Protein AF-F3KNJ6-F1 (afdb_monomer)

Radius of gyration: 16.42 Å; Cα contacts (8 Å, |Δi|>4): 485; chains: 1; bounding box: 41×38×42 Å

Organism: NCBI:txid886738

Secondary structure (DSSP, 8-state):
--TTHHHHHHHHHHHHT--HHHHHHHHHHHHHH-SSPPPHHHHHHHHTTSEEEEE--STTHHHHHHHHTT-SSSEEEEEGGGHHHHHHTT---SEEEE-S-S-HHHHHHHHTSSPEEEEEE-TT-GGGGGGGGG-SSEEEEESS--BTTBB----SSHHHHHHHHHHHTT-SEEEEES---SSPPPGGG---GGGHHHHHHHHHHHHHHHHHHHTT--SEEEESSS--TT-EE--GGGHHHHH-

Solvent-accessible surface area (backbone atoms only — not comparable to full-atom values): 12982 Å² total; per-residue (Å²): 109,60,90,66,47,68,61,55,46,52,52,48,31,65,75,71,69,53,57,69,67,39,26,50,52,20,32,52,52,46,49,72,68,53,83,80,58,57,60,67,65,58,59,32,69,70,31,43,68,31,52,35,38,34,34,24,30,22,59,53,26,77,73,41,48,73,60,52,67,75,51,79,84,56,49,30,34,28,10,38,46,26,48,51,66,35,50,78,67,75,42,79,58,48,29,38,22,28,58,68,80,46,57,64,69,51,51,48,59,50,15,68,43,91,27,34,34,42,37,44,28,34,60,88,33,59,92,42,50,71,60,60,76,53,36,73,31,35,38,47,28,32,77,62,88,60,53,96,76,29,36,37,50,55,58,83,45,38,50,42,24,40,51,28,44,38,50,71,37,42,16,42,30,41,39,34,36,12,60,39,67,56,94,66,76,15,82,57,51,73,73,51,80,90,46,45,68,59,49,50,52,50,36,50,52,35,48,54,51,49,37,56,43,44,79,69,50,88,42,47,41,33,25,61,56,46,88,49,67,73,38,50,73,46,63,79,89,50,46,75,70,70,64,108

pLDDT: mean 96.41, std 3.46, range [77.38, 98.88]

Sequence (244 aa):
MISGWNRKYLEIIHEFKYVEKQDIESAIVLDSILRKPVSIKKIKEMIKGKSVFVIGAGPSLSLAIPVLKNFKKELKIVADSAVKVLVENGINPDIIVTDLDGDKESLIKVGKTDSIFVVHAHGDNIARLNLAENFKNYVGTTQTKPFKKIRNFGGFTDGDRAVFLASHFKAKKIILFGMDFGEKIGIYSKTKVNDRNTKLKKLRKAKLLLEWLAKKTRSQLFTTSSPIEGFEKIPYDKINIIIT

Nearest PDB structures (foldseek):
  8sbu-assembly2_B  TM=8.861E-01  e=1.391E-16  Escherichia coli K-12
  8sd5-assembly1_A  TM=8.911E-01  e=7.444E-16  Methanocaldococcus jannaschii
  8sd5-assembly3_C  TM=8.858E-01  e=6.631E-16  Methanocaldococcus jannaschii
  8sbu-assembly1_A  TM=8.820E-01  e=1.253E-15  Escherichia coli K-12
  8sd5-assembly4_D  TM=8.877E-01  e=2.984E-15  Methanocaldococcus jannaschii

Mean predicted aligned error: 2.82 Å

Foldseek 3Di:
DDPPLVVLLVVVCVVVVFDVVLLVVQLVLLLVLDDDADDPVVLLVLQAAAEAEQEEQAAQQVVCQVLLVVVQPHAYEYEQLCQVVNVVSVHQHQEYQYCQPHDLVSCLVSLPDNREYAHETGRPRSVRSNSNNSHPHYAAETSDDADDRYYYQHADGSRLSSVSSSQSSHHQAYEYGNLALDLGGHPSVVDDPVCSVVVNVSSVSSLVVVLVVLVPGNHQAAYCHHDGHNHHYDHSVCVVVVRD

Structure (mmCIF, N/CA/C/O backbone):
data_AF-F3KNJ6-F1
#
_entry.id   AF-F3KNJ6-F1
#
loop_
_atom_site.group_PDB
_atom_site.id
_atom_site.type_symbol
_atom_site.label_atom_id
_atom_site.label_alt_id
_atom_site.label_comp_id
_atom_site.label_asym_id
_atom_site.label_entity_id
_atom_site.label_seq_id
_atom_site.pdbx_PDB_ins_code
_atom_site.Cartn_x
_atom_site.Cartn_y
_atom_site.Cartn_z
_atom_site.occupancy
_atom_site.B_iso_or_equiv
_atom_site.auth_seq_id
_atom_site.auth_comp_id
_atom_site.auth_asym_id
_atom_site.auth_atom_id
_atom_site.pdbx_PDB_model_num
ATOM 1 N N . MET A 1 1 ? -9.911 1.836 -12.890 1.00 80.25 1 MET A N 1
ATOM 2 C CA . MET A 1 1 ? -8.698 2.662 -12.731 1.00 80.25 1 MET A CA 1
ATOM 3 C C . MET A 1 1 ? -9.123 4.114 -12.549 1.00 80.25 1 MET A C 1
ATOM 5 O O . MET A 1 1 ? -10.135 4.496 -13.127 1.00 80.25 1 MET A O 1
ATOM 9 N N . ILE A 1 2 ? -8.433 4.889 -11.712 1.00 91.94 2 ILE A N 1
ATOM 10 C CA . ILE A 1 2 ? -8.737 6.314 -11.502 1.00 91.94 2 ILE A CA 1
ATOM 11 C C . ILE A 1 2 ? -8.462 7.126 -12.781 1.00 91.94 2 ILE A C 1
ATOM 13 O O . ILE A 1 2 ? -7.464 6.898 -13.466 1.00 91.94 2 ILE A O 1
ATOM 17 N N . SER A 1 3 ? -9.348 8.071 -13.116 1.00 94.94 3 SER A N 1
ATOM 18 C CA . SER A 1 3 ? -9.175 8.919 -14.303 1.00 94.94 3 SER A CA 1
ATOM 19 C C . SER A 1 3 ? -7.921 9.794 -14.185 1.00 94.94 3 SER A C 1
ATOM 21 O O . SER A 1 3 ? -7.743 10.516 -13.194 1.00 94.94 3 SER A O 1
ATOM 23 N N . GLY A 1 4 ? -7.067 9.730 -15.211 1.00 95.81 4 GLY A N 1
ATOM 24 C CA . GLY A 1 4 ? -5.770 10.409 -15.278 1.00 95.81 4 GLY A CA 1
ATOM 25 C C . GLY A 1 4 ? -4.570 9.570 -14.821 1.00 95.81 4 GLY A C 1
ATOM 26 O O . GLY A 1 4 ? -3.456 10.086 -14.843 1.00 95.81 4 GLY A O 1
ATOM 27 N N . TRP A 1 5 ? -4.763 8.296 -14.443 1.00 96.81 5 TRP A N 1
ATOM 28 C CA . TRP A 1 5 ? -3.667 7.425 -13.988 1.00 96.81 5 TRP A CA 1
ATOM 29 C C . TRP A 1 5 ? -2.537 7.283 -15.012 1.00 96.81 5 TRP A C 1
ATOM 31 O O . TRP A 1 5 ? -1.383 7.457 -14.644 1.00 96.81 5 TRP A O 1
ATOM 41 N N . ASN A 1 6 ? -2.847 7.042 -16.292 1.00 96.31 6 ASN A N 1
ATOM 42 C CA . ASN A 1 6 ? -1.817 6.835 -17.320 1.00 96.31 6 ASN A CA 1
ATOM 43 C C . ASN A 1 6 ? -0.826 8.003 -17.396 1.00 96.31 6 ASN A C 1
ATOM 45 O O . ASN A 1 6 ? 0.373 7.782 -17.499 1.00 96.31 6 ASN A O 1
ATOM 49 N N . ARG A 1 7 ? -1.302 9.248 -17.255 1.00 97.44 7 ARG A N 1
ATOM 50 C CA . ARG A 1 7 ? -0.424 10.423 -17.204 1.00 97.44 7 ARG A CA 1
ATOM 51 C C . ARG A 1 7 ? 0.509 10.374 -15.992 1.00 97.44 7 ARG A C 1
ATOM 53 O O . ARG A 1 7 ? 1.697 10.633 -16.131 1.00 97.44 7 ARG A O 1
ATOM 60 N N . LYS A 1 8 ? -0.011 10.010 -14.815 1.00 98.00 8 LYS A N 1
ATOM 61 C CA . LYS A 1 8 ? 0.795 9.860 -13.593 1.00 98.00 8 LYS A CA 1
ATOM 62 C C . LYS A 1 8 ? 1.807 8.729 -13.689 1.00 98.00 8 LYS A C 1
ATOM 64 O O . LYS A 1 8 ? 2.936 8.898 -13.243 1.00 98.00 8 LYS A O 1
ATOM 69 N N . TYR A 1 9 ? 1.435 7.625 -14.321 1.00 97.81 9 TYR A N 1
ATOM 70 C CA . TYR A 1 9 ? 2.349 6.526 -14.595 1.00 97.81 9 TYR A CA 1
ATOM 71 C C . TYR A 1 9 ? 3.487 6.937 -15.543 1.00 97.81 9 TYR A C 1
ATOM 73 O O . TYR A 1 9 ? 4.649 6.710 -15.219 1.00 97.81 9 TYR A O 1
ATOM 81 N N . LEU A 1 10 ? 3.189 7.645 -16.637 1.00 97.75 10 LEU A N 1
ATOM 82 C CA . LEU A 1 10 ? 4.216 8.176 -17.543 1.00 97.75 10 LEU A CA 1
ATOM 83 C C . LEU A 1 10 ? 5.155 9.174 -16.844 1.00 97.75 10 LEU A C 1
ATOM 85 O O . LEU A 1 10 ? 6.365 9.124 -17.049 1.00 97.75 10 LEU A O 1
ATOM 89 N N . GLU A 1 11 ? 4.630 10.037 -15.965 1.00 98.12 11 GLU A N 1
ATOM 90 C CA . GLU A 1 11 ? 5.460 10.920 -15.130 1.00 98.12 11 GLU A CA 1
ATOM 91 C C . GLU A 1 11 ? 6.423 10.116 -14.228 1.00 98.12 11 GLU A C 1
ATOM 93 O O . GLU A 1 11 ? 7.548 10.553 -14.009 1.00 98.12 11 GLU A O 1
ATOM 98 N N . ILE A 1 12 ? 6.003 8.961 -13.691 1.00 98.00 12 ILE A N 1
ATOM 99 C CA . ILE A 1 12 ? 6.867 8.077 -12.886 1.00 98.00 12 ILE A CA 1
ATOM 100 C C . ILE A 1 12 ? 7.953 7.442 -13.760 1.00 98.00 12 ILE A C 1
ATOM 102 O O . ILE A 1 12 ? 9.125 7.494 -13.397 1.00 98.00 12 ILE A O 1
ATOM 106 N N . ILE A 1 13 ? 7.581 6.876 -14.912 1.00 97.25 13 ILE A N 1
ATOM 107 C CA . ILE A 1 13 ? 8.526 6.272 -15.864 1.00 97.25 13 ILE A CA 1
ATOM 108 C C . ILE A 1 13 ? 9.631 7.268 -16.215 1.00 97.25 13 ILE A C 1
ATOM 110 O O . ILE A 1 13 ? 10.809 6.938 -16.094 1.00 97.25 13 ILE A O 1
ATOM 114 N N . HIS A 1 14 ? 9.263 8.495 -16.591 1.00 97.50 14 HIS A N 1
ATOM 115 C CA . HIS A 1 14 ? 10.231 9.526 -16.960 1.00 97.50 14 HIS A CA 1
ATOM 116 C C . HIS A 1 14 ? 11.127 9.948 -15.791 1.00 97.50 14 HIS A C 1
ATOM 118 O O . HIS A 1 14 ? 12.343 10.036 -15.950 1.00 97.50 14 HIS A O 1
ATOM 124 N N . GLU A 1 15 ? 10.550 10.200 -14.615 1.00 97.50 15 GLU A N 1
ATOM 125 C CA . GLU A 1 15 ? 11.295 10.695 -13.451 1.00 97.50 15 GLU A CA 1
ATOM 126 C C . GLU A 1 15 ? 12.295 9.664 -12.909 1.00 97.50 15 GLU A C 1
ATOM 128 O O . GLU A 1 15 ? 13.407 10.018 -12.510 1.00 97.50 15 GLU A O 1
ATOM 133 N N . PHE A 1 16 ? 11.915 8.385 -12.917 1.00 96.75 16 PHE A N 1
ATOM 134 C CA . PHE A 1 16 ? 12.723 7.296 -12.369 1.00 96.75 16 PHE A CA 1
ATOM 135 C C . PHE A 1 16 ? 13.483 6.500 -13.435 1.00 96.75 16 PHE A C 1
ATOM 137 O O . PHE A 1 16 ? 14.230 5.590 -13.085 1.00 96.75 16 PHE A O 1
ATOM 144 N N . LYS A 1 17 ? 13.336 6.869 -14.716 1.00 96.81 17 LYS A N 1
ATOM 145 C CA . LYS A 1 17 ? 13.930 6.180 -15.873 1.00 96.81 17 LYS A CA 1
ATOM 146 C C . LYS A 1 17 ? 13.571 4.689 -15.917 1.00 96.81 17 LYS A C 1
ATOM 148 O O . LYS A 1 17 ? 14.407 3.852 -16.250 1.00 96.81 17 LYS A O 1
ATOM 153 N N . TYR A 1 18 ? 12.337 4.361 -15.542 1.00 96.50 18 TYR A N 1
ATOM 154 C CA . TYR A 1 18 ? 11.820 2.995 -15.630 1.00 96.50 18 TYR A CA 1
ATOM 155 C C . TYR A 1 18 ? 11.383 2.664 -17.057 1.00 96.50 18 TYR A C 1
ATOM 157 O O . TYR A 1 18 ? 11.203 3.554 -17.884 1.00 96.50 18 TYR A O 1
ATOM 165 N N . VAL A 1 19 ? 11.223 1.375 -17.352 1.00 97.06 19 VAL A N 1
ATOM 166 C CA . VAL A 1 19 ? 10.855 0.883 -18.683 1.00 97.06 19 VAL A CA 1
ATOM 167 C C . VAL A 1 19 ? 9.506 0.178 -18.594 1.00 97.06 19 VAL A C 1
ATOM 169 O O . VAL A 1 19 ? 9.404 -0.884 -17.989 1.00 97.06 19 VAL A O 1
ATOM 172 N N . GLU A 1 20 ? 8.478 0.731 -19.246 1.00 97.31 20 GLU A N 1
ATOM 173 C CA . GLU A 1 20 ? 7.113 0.172 -19.226 1.00 97.31 20 GLU A CA 1
ATOM 174 C C . GLU A 1 20 ? 7.076 -1.308 -19.633 1.00 97.31 20 GLU A C 1
ATOM 176 O O . GLU A 1 20 ? 6.365 -2.109 -19.029 1.00 97.31 20 GLU A O 1
ATOM 181 N N . LYS A 1 21 ? 7.890 -1.696 -20.623 1.00 97.94 21 LYS A N 1
ATOM 182 C CA . LYS A 1 21 ? 7.979 -3.085 -21.086 1.00 97.94 21 LYS A CA 1
ATOM 183 C C . LYS A 1 21 ? 8.312 -4.060 -19.948 1.00 97.94 21 LYS A C 1
ATOM 185 O O . LYS A 1 21 ? 7.708 -5.125 -19.887 1.00 97.94 21 LYS A O 1
ATOM 190 N N . GLN A 1 22 ? 9.200 -3.680 -19.027 1.00 98.19 22 GLN A N 1
ATOM 191 C CA . GLN A 1 22 ? 9.575 -4.522 -17.886 1.00 98.19 22 GLN A CA 1
ATOM 192 C C . GLN A 1 22 ? 8.404 -4.696 -16.906 1.00 98.19 22 GLN A C 1
ATOM 194 O O . GLN A 1 22 ? 8.188 -5.787 -16.382 1.00 98.19 22 GLN A O 1
ATOM 199 N N . ASP A 1 23 ? 7.591 -3.653 -16.701 1.00 98.06 23 ASP A N 1
ATOM 200 C CA . ASP A 1 23 ? 6.378 -3.752 -15.880 1.00 98.06 23 ASP A CA 1
ATOM 201 C C . ASP A 1 23 ? 5.328 -4.676 -16.512 1.00 98.06 23 ASP A C 1
ATOM 203 O O . ASP A 1 23 ? 4.653 -5.430 -15.806 1.00 98.06 23 ASP A O 1
ATOM 207 N N . ILE A 1 24 ? 5.185 -4.628 -17.843 1.00 98.25 24 ILE A N 1
ATOM 208 C CA . ILE A 1 24 ? 4.292 -5.520 -18.597 1.00 98.25 24 ILE A CA 1
ATOM 209 C C . ILE A 1 24 ? 4.777 -6.970 -18.489 1.00 98.25 24 ILE A C 1
ATOM 211 O O . ILE A 1 24 ? 3.978 -7.851 -18.175 1.00 98.25 24 ILE A O 1
ATOM 215 N N . GLU A 1 25 ? 6.069 -7.218 -18.712 1.00 98.50 25 GLU A N 1
ATOM 216 C CA . GLU A 1 25 ? 6.682 -8.548 -18.602 1.00 98.50 25 GLU A CA 1
ATOM 217 C C . GLU A 1 25 ? 6.475 -9.135 -17.199 1.00 98.50 25 GLU A C 1
ATOM 219 O O . GLU A 1 25 ? 5.988 -10.260 -17.065 1.00 98.50 25 GLU A O 1
ATOM 224 N N . SER A 1 26 ? 6.723 -8.347 -16.150 1.00 98.56 26 SER A N 1
ATOM 225 C CA . SER A 1 26 ? 6.480 -8.762 -14.765 1.00 98.56 26 SER A CA 1
ATOM 226 C C . SER A 1 26 ? 5.011 -9.094 -14.498 1.00 98.56 26 SER A C 1
ATOM 228 O O . SER A 1 26 ? 4.689 -10.126 -13.902 1.00 98.56 26 SER A O 1
ATOM 230 N N . ALA A 1 27 ? 4.085 -8.277 -15.005 1.00 98.44 27 ALA A N 1
ATOM 231 C CA . ALA A 1 27 ? 2.658 -8.542 -14.862 1.00 98.44 27 ALA A CA 1
ATOM 232 C C . ALA A 1 27 ? 2.222 -9.830 -15.581 1.00 98.44 27 ALA A C 1
ATOM 234 O O . ALA A 1 27 ? 1.355 -10.544 -15.071 1.00 98.44 27 ALA A O 1
ATOM 235 N N . ILE A 1 28 ? 2.804 -10.140 -16.748 1.00 98.44 28 ILE A N 1
ATOM 236 C CA . ILE A 1 28 ? 2.530 -11.381 -17.493 1.00 98.44 28 ILE A CA 1
ATOM 237 C C . ILE A 1 28 ? 2.985 -12.593 -16.680 1.00 98.44 28 ILE A C 1
ATOM 239 O O . ILE A 1 28 ? 2.231 -13.560 -16.552 1.00 98.44 28 ILE A O 1
ATOM 243 N N . VAL A 1 29 ? 4.178 -12.523 -16.083 1.00 98.38 29 VAL A N 1
ATOM 244 C CA . VAL A 1 29 ? 4.683 -13.585 -15.204 1.00 98.38 29 VAL A CA 1
ATOM 245 C C . VAL A 1 29 ? 3.750 -13.772 -14.010 1.00 98.38 29 VAL A C 1
ATOM 247 O O . VAL A 1 29 ? 3.325 -14.898 -13.745 1.00 98.38 29 VAL A O 1
ATOM 250 N N . LEU A 1 30 ? 3.333 -12.692 -13.342 1.00 98.38 30 LEU A N 1
ATOM 251 C CA . LEU A 1 30 ? 2.398 -12.798 -12.221 1.00 98.38 30 LEU A CA 1
ATOM 252 C C . LEU A 1 30 ? 1.061 -13.437 -12.645 1.00 98.38 30 LEU A C 1
ATOM 254 O O . LEU A 1 30 ? 0.566 -14.317 -11.949 1.00 98.38 30 LEU A O 1
ATOM 258 N N . ASP A 1 31 ? 0.484 -13.076 -13.796 1.00 98.00 31 ASP A N 1
ATOM 259 C CA . ASP A 1 31 ? -0.763 -13.691 -14.296 1.00 98.00 31 ASP A CA 1
ATOM 260 C C . ASP A 1 31 ? -0.644 -15.212 -14.504 1.00 98.00 31 ASP A C 1
ATOM 262 O O . ASP A 1 31 ? -1.617 -15.945 -14.276 1.00 98.00 31 ASP A O 1
ATOM 266 N N . SER A 1 32 ? 0.546 -15.676 -14.908 1.00 96.94 32 SER A N 1
ATOM 267 C CA . SER A 1 32 ? 0.847 -17.097 -15.114 1.00 96.94 32 SER A CA 1
ATOM 268 C C . SER A 1 32 ? 0.960 -17.884 -13.803 1.00 96.94 32 SER A C 1
ATOM 270 O O . SER A 1 32 ? 0.501 -19.023 -13.740 1.00 96.94 32 SER A O 1
ATOM 272 N N . ILE A 1 33 ? 1.480 -17.257 -12.742 1.00 95.50 33 ILE A N 1
ATOM 273 C CA . ILE A 1 33 ? 1.633 -17.855 -11.405 1.00 95.50 33 ILE A CA 1
ATOM 274 C C . ILE A 1 33 ? 0.279 -17.933 -10.687 1.00 95.50 33 ILE A C 1
ATOM 276 O O . ILE A 1 33 ? -0.063 -18.932 -10.049 1.00 95.50 33 ILE A O 1
ATOM 280 N N . LEU A 1 34 ? -0.532 -16.875 -10.782 1.00 93.19 34 LEU A N 1
ATOM 281 C CA . LEU A 1 34 ? -1.787 -16.791 -10.039 1.00 93.19 34 LEU A CA 1
ATOM 282 C C . LEU A 1 34 ? -2.822 -17.765 -10.604 1.00 93.19 34 LEU A C 1
ATOM 284 O O . LEU A 1 34 ? -3.340 -17.579 -11.703 1.00 93.19 34 LEU A O 1
ATOM 288 N N . ARG A 1 35 ? -3.214 -18.773 -9.821 1.00 90.69 35 ARG A N 1
ATOM 289 C CA . ARG A 1 35 ? -4.222 -19.760 -10.241 1.00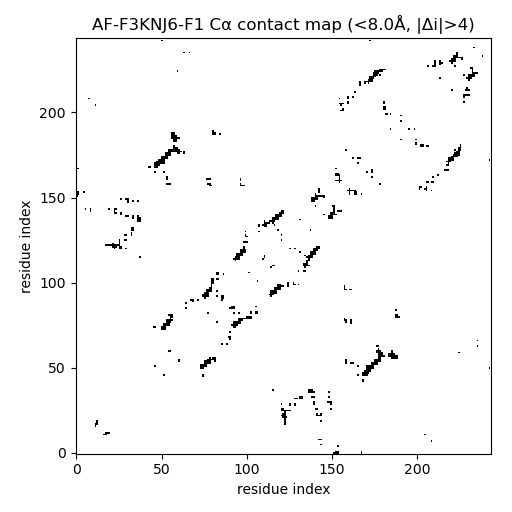 90.69 35 ARG A CA 1
ATOM 290 C C . ARG A 1 35 ? -5.638 -19.221 -10.066 1.00 90.69 35 ARG A C 1
ATOM 292 O O . ARG A 1 35 ? -6.337 -18.976 -11.048 1.00 90.69 35 ARG A O 1
ATOM 299 N N . LYS A 1 36 ? -6.048 -18.996 -8.815 1.00 91.88 36 LYS A N 1
ATOM 300 C CA . LYS A 1 36 ? -7.413 -18.593 -8.445 1.00 91.88 36 LYS A CA 1
ATOM 301 C C . LYS A 1 36 ? -7.368 -17.402 -7.481 1.00 91.88 36 LYS A C 1
ATOM 303 O O . LYS A 1 36 ? -7.458 -17.603 -6.272 1.00 91.88 36 LYS A O 1
ATOM 308 N N . PRO A 1 37 ? -7.205 -16.169 -7.993 1.00 92.25 37 PRO A N 1
ATOM 309 C CA . PRO A 1 37 ? -7.200 -14.984 -7.144 1.00 92.25 37 PRO A CA 1
ATOM 310 C C . PRO A 1 37 ? -8.544 -14.815 -6.430 1.00 92.25 37 PRO A C 1
ATOM 312 O O . PRO A 1 37 ? -9.594 -15.232 -6.932 1.00 92.25 37 PRO A O 1
ATOM 315 N N . VAL A 1 38 ? -8.522 -14.160 -5.269 1.00 94.44 38 VAL A N 1
ATOM 316 C CA . VAL A 1 38 ? -9.749 -13.830 -4.544 1.00 94.44 38 VAL A CA 1
ATOM 317 C C . VAL A 1 38 ? -10.642 -12.923 -5.383 1.00 94.44 38 VAL A C 1
ATOM 319 O O . VAL A 1 38 ? -10.183 -12.080 -6.159 1.00 94.44 38 VAL A O 1
ATOM 322 N N . SER A 1 39 ? -11.953 -13.069 -5.200 1.00 94.69 39 SER A N 1
ATOM 323 C CA . SER A 1 39 ? -12.907 -12.196 -5.871 1.00 94.69 39 SER A CA 1
ATOM 324 C C . SER A 1 39 ? -12.714 -10.748 -5.431 1.00 94.69 39 SER A C 1
ATOM 326 O O . SER A 1 39 ? -12.709 -10.435 -4.240 1.00 94.69 39 SER A O 1
ATOM 328 N N . ILE A 1 40 ? -12.667 -9.840 -6.405 1.00 94.81 40 ILE A N 1
ATOM 329 C CA . ILE A 1 40 ? -12.661 -8.393 -6.164 1.00 94.81 40 ILE A CA 1
ATOM 330 C C . ILE A 1 40 ? -13.881 -7.948 -5.345 1.00 94.81 40 ILE A C 1
ATOM 332 O O . ILE A 1 40 ? -13.805 -6.977 -4.592 1.00 94.81 40 ILE A O 1
ATOM 336 N N . LYS A 1 41 ? -14.996 -8.687 -5.433 1.00 96.38 41 LYS A N 1
ATOM 337 C CA . LYS A 1 41 ? -16.187 -8.452 -4.612 1.00 96.38 41 LYS A CA 1
ATOM 338 C C . LYS A 1 41 ? -15.879 -8.573 -3.113 1.00 96.38 41 LYS A C 1
ATOM 340 O O . LYS A 1 41 ? -16.306 -7.703 -2.365 1.00 96.38 41 LYS A O 1
ATOM 345 N N . LYS A 1 42 ? -15.067 -9.558 -2.702 1.00 96.94 42 LYS A N 1
ATOM 346 C CA . LYS A 1 42 ? -14.652 -9.757 -1.300 1.00 96.94 42 LYS A CA 1
ATOM 347 C C . LYS A 1 42 ? -13.882 -8.541 -0.777 1.00 96.94 42 LYS A C 1
ATOM 349 O O . LYS A 1 42 ? -14.234 -7.987 0.257 1.00 96.94 42 LYS A O 1
ATOM 354 N N . ILE A 1 43 ? -12.889 -8.064 -1.535 1.00 97.88 43 ILE A N 1
ATOM 355 C CA . ILE A 1 43 ? -12.102 -6.870 -1.169 1.00 97.88 43 ILE A CA 1
ATOM 356 C C . ILE A 1 43 ? -13.009 -5.631 -1.085 1.00 97.88 43 ILE A C 1
ATOM 358 O O . ILE A 1 43 ? -12.930 -4.847 -0.139 1.00 97.88 43 ILE A O 1
ATOM 362 N N . LYS A 1 44 ? -13.933 -5.481 -2.041 1.00 98.38 44 LYS A N 1
ATOM 363 C CA . LYS A 1 44 ? -14.924 -4.400 -2.035 1.00 98.38 44 LYS A CA 1
ATOM 364 C C . LYS A 1 44 ? -15.823 -4.441 -0.795 1.00 98.38 44 LYS A C 1
ATOM 366 O O . LYS A 1 44 ? -16.067 -3.390 -0.219 1.00 98.38 44 LYS A O 1
ATOM 371 N N . GLU A 1 45 ? -16.318 -5.605 -0.386 1.00 98.06 45 GLU A N 1
ATOM 372 C CA . GLU A 1 45 ? -17.162 -5.779 0.812 1.00 98.06 45 GLU A CA 1
ATOM 373 C C . GLU A 1 45 ? -16.395 -5.514 2.116 1.00 98.06 45 GLU A C 1
ATOM 375 O O . GLU A 1 45 ? -16.958 -5.002 3.088 1.00 98.06 45 GLU A O 1
ATOM 380 N N . MET A 1 46 ? -15.091 -5.802 2.134 1.00 98.12 46 MET A N 1
ATOM 381 C CA . MET A 1 46 ? -14.227 -5.455 3.260 1.00 98.12 46 MET A CA 1
ATOM 382 C C . MET A 1 46 ? -14.090 -3.937 3.420 1.00 98.12 46 MET A C 1
ATOM 384 O O . MET A 1 46 ? -14.167 -3.469 4.550 1.00 98.12 46 MET A O 1
ATOM 388 N N . ILE A 1 47 ? -13.953 -3.1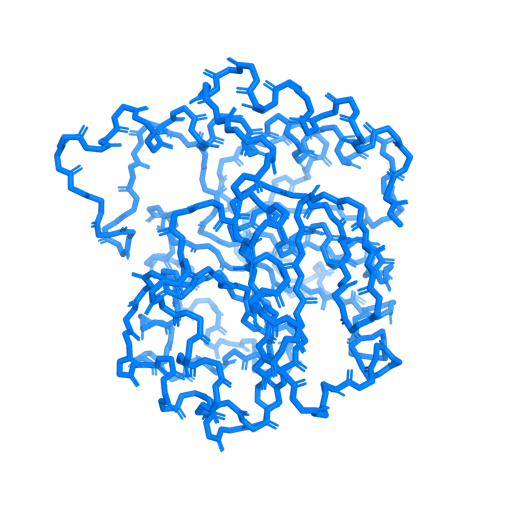83 2.322 1.00 98.62 47 ILE A N 1
ATOM 389 C CA . ILE A 1 47 ? -13.577 -1.756 2.338 1.00 98.62 47 ILE A CA 1
ATOM 390 C C . ILE A 1 47 ? -14.773 -0.791 2.250 1.00 98.62 47 ILE A C 1
ATOM 392 O O . ILE A 1 47 ? -14.784 0.249 2.912 1.00 98.62 47 ILE A O 1
ATOM 396 N N . LYS A 1 48 ? -15.764 -1.080 1.399 1.00 98.50 48 LYS A N 1
ATOM 397 C CA . LYS A 1 48 ? -16.793 -0.109 0.992 1.00 98.50 48 LYS A CA 1
ATOM 398 C C . LYS A 1 48 ? -17.553 0.442 2.199 1.00 98.50 48 LYS A C 1
ATOM 400 O O . LYS A 1 48 ? -18.174 -0.309 2.941 1.00 98.50 48 LYS A O 1
ATOM 405 N N . GLY A 1 49 ? -17.563 1.768 2.334 1.00 98.12 49 GLY A N 1
ATOM 406 C CA . GLY A 1 49 ? -18.309 2.476 3.377 1.00 98.12 49 GLY A CA 1
ATOM 407 C C . GLY A 1 49 ? -17.722 2.371 4.787 1.00 98.12 49 GLY A C 1
ATOM 408 O O . GLY A 1 49 ? -18.323 2.912 5.710 1.00 98.12 49 GLY A O 1
ATOM 409 N N . LYS A 1 50 ? -16.562 1.726 4.969 1.00 97.69 50 LYS A N 1
ATOM 410 C CA . LYS A 1 50 ? -15.9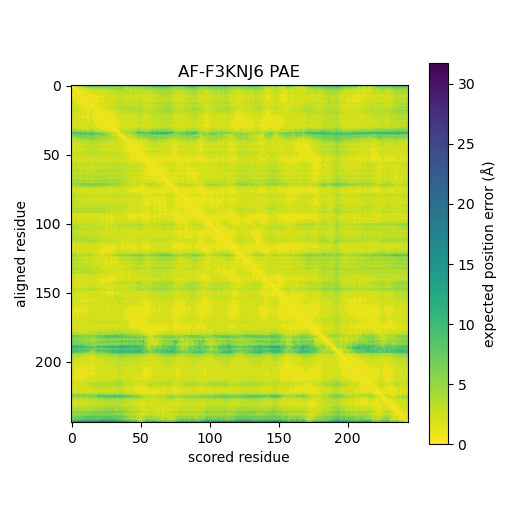20 1.556 6.281 1.00 97.69 50 LYS A CA 1
ATOM 411 C C . LYS A 1 50 ? -14.778 2.545 6.502 1.00 97.69 50 LYS A C 1
ATOM 413 O O . LYS A 1 50 ? -14.260 3.135 5.549 1.00 97.69 50 LYS A O 1
ATOM 418 N N . SER A 1 51 ? -14.400 2.708 7.764 1.00 97.88 51 SER A N 1
ATOM 419 C CA . SER A 1 51 ? -13.141 3.335 8.168 1.00 97.88 51 SER A CA 1
ATOM 420 C C . SER A 1 51 ? -12.004 2.329 7.979 1.00 97.88 51 SER A C 1
ATOM 422 O O . SER A 1 51 ? -12.127 1.174 8.388 1.00 97.88 51 SER A O 1
ATOM 424 N N . VAL A 1 52 ? -10.924 2.747 7.322 1.00 98.56 52 VAL A N 1
ATOM 425 C CA . VAL A 1 52 ? -9.791 1.886 6.962 1.00 98.56 52 VAL A CA 1
ATOM 426 C C . VAL A 1 52 ? -8.496 2.507 7.454 1.00 98.56 52 VAL A C 1
ATOM 428 O O . VAL A 1 52 ? -8.237 3.688 7.215 1.00 98.56 52 VAL A O 1
ATOM 431 N N . PHE A 1 53 ? -7.670 1.700 8.111 1.00 98.81 53 PHE A N 1
ATOM 432 C CA . PHE A 1 53 ? -6.322 2.081 8.504 1.00 98.81 53 PHE A CA 1
ATOM 433 C C . PHE A 1 53 ? -5.352 1.649 7.417 1.00 98.81 53 PHE A C 1
ATOM 435 O O . PHE A 1 53 ? -5.310 0.475 7.049 1.00 98.81 53 PHE A O 1
ATOM 442 N N . VAL A 1 54 ? -4.572 2.597 6.908 1.00 98.88 54 VAL A N 1
ATOM 443 C CA . VAL A 1 54 ? -3.468 2.315 5.989 1.00 98.88 54 VAL A CA 1
ATOM 444 C C . VAL A 1 54 ? -2.164 2.535 6.737 1.00 98.88 54 VAL A C 1
ATOM 446 O O . VAL A 1 54 ? -1.928 3.617 7.273 1.00 98.88 54 VAL A O 1
ATOM 449 N N . ILE A 1 55 ? -1.338 1.494 6.809 1.00 98.81 55 ILE A N 1
ATOM 450 C CA . ILE A 1 55 ? -0.174 1.463 7.694 1.00 98.81 55 ILE A CA 1
ATOM 451 C C . ILE A 1 55 ? 1.097 1.280 6.865 1.00 98.81 55 ILE A C 1
ATOM 453 O O . ILE A 1 55 ? 1.289 0.250 6.216 1.00 98.81 55 ILE A O 1
ATOM 457 N N . GLY A 1 56 ? 1.958 2.296 6.889 1.00 98.19 56 GLY A N 1
ATOM 458 C CA . GLY A 1 56 ? 3.278 2.302 6.261 1.00 98.19 56 GLY A CA 1
ATOM 459 C C . GLY A 1 56 ? 4.418 2.139 7.268 1.00 98.19 56 GLY A C 1
ATOM 460 O O . GLY A 1 56 ? 4.217 2.183 8.478 1.00 98.19 56 GLY A O 1
ATOM 461 N N . ALA A 1 57 ? 5.639 1.973 6.754 1.00 96.81 57 ALA A N 1
ATOM 462 C CA . ALA A 1 57 ? 6.864 1.757 7.537 1.00 96.81 57 ALA A CA 1
ATOM 463 C C . ALA A 1 57 ? 7.676 3.043 7.798 1.00 96.81 57 ALA A C 1
ATOM 465 O O . ALA A 1 57 ? 8.908 3.021 7.855 1.00 96.81 57 ALA A O 1
ATOM 466 N N . GLY A 1 58 ? 7.000 4.185 7.885 1.00 96.94 58 GLY A N 1
ATOM 467 C CA . GLY A 1 58 ? 7.604 5.476 8.190 1.00 96.94 58 GLY A CA 1
ATOM 468 C C . GLY A 1 58 ? 8.056 5.596 9.652 1.00 96.94 58 GLY A C 1
ATOM 469 O O . GLY A 1 58 ? 7.700 4.764 10.491 1.00 96.94 58 GLY A O 1
ATOM 470 N N . PRO A 1 59 ? 8.879 6.609 9.977 1.00 96.25 59 PRO A N 1
ATOM 471 C CA . PRO A 1 59 ? 9.457 6.782 11.310 1.00 96.25 59 PRO A CA 1
ATOM 472 C C . PRO A 1 59 ? 8.426 6.902 12.441 1.00 96.25 59 PRO A C 1
ATOM 474 O O . PRO A 1 59 ? 8.738 6.515 13.564 1.00 96.25 59 PRO A O 1
ATOM 477 N N . SER A 1 60 ? 7.203 7.379 12.182 1.00 97.25 60 SER A N 1
ATOM 478 C CA . SER A 1 60 ? 6.164 7.452 13.223 1.00 97.25 60 SER A CA 1
ATOM 479 C C . SER A 1 60 ? 5.513 6.107 13.559 1.00 97.25 60 SER A C 1
ATOM 481 O O . SER A 1 60 ? 4.766 6.037 14.537 1.00 97.25 60 SER A O 1
ATOM 483 N N . LEU A 1 61 ? 5.802 5.024 12.819 1.00 97.75 61 LEU A N 1
ATOM 484 C CA . LEU A 1 61 ? 5.174 3.718 13.050 1.00 97.75 61 LEU A CA 1
ATOM 485 C C . LEU A 1 61 ? 5.424 3.191 14.471 1.00 97.75 61 LEU A C 1
ATOM 487 O O . LEU A 1 61 ? 4.501 2.666 15.088 1.00 97.75 61 LEU A O 1
ATOM 491 N N . SER A 1 62 ? 6.625 3.375 15.029 1.00 96.69 62 SER A N 1
ATOM 492 C CA . SER A 1 62 ? 6.936 2.926 16.397 1.00 96.69 62 SER A CA 1
ATOM 493 C C . SER A 1 62 ? 6.013 3.560 17.443 1.00 96.69 62 SER A C 1
ATOM 495 O O . SER A 1 62 ? 5.607 2.890 18.388 1.00 96.69 62 SER A O 1
ATOM 497 N N . LEU A 1 63 ? 5.627 4.825 17.243 1.00 96.62 63 LEU A N 1
ATOM 498 C CA . LEU A 1 63 ? 4.680 5.537 18.108 1.00 96.62 63 LEU A CA 1
ATOM 499 C C . LEU A 1 63 ? 3.224 5.132 17.832 1.00 96.62 63 LEU A C 1
ATOM 501 O O . LEU A 1 63 ? 2.391 5.177 18.733 1.00 96.62 63 LEU A O 1
ATOM 505 N N . ALA A 1 64 ? 2.912 4.721 16.601 1.00 97.69 64 ALA A N 1
ATOM 506 C CA . ALA A 1 64 ? 1.584 4.249 16.217 1.00 97.69 64 ALA A CA 1
ATOM 507 C C . ALA A 1 64 ? 1.264 2.847 16.760 1.00 97.69 64 ALA A C 1
ATOM 509 O O . ALA A 1 64 ? 0.102 2.551 17.021 1.00 97.69 64 ALA A O 1
ATOM 510 N N . ILE A 1 65 ? 2.260 1.968 16.928 1.00 98.25 65 ILE A N 1
ATOM 511 C CA . ILE A 1 65 ? 2.049 0.562 17.319 1.00 98.25 65 ILE A CA 1
ATOM 512 C C . ILE A 1 65 ? 1.232 0.412 18.617 1.00 98.25 65 ILE A C 1
ATOM 514 O O . ILE A 1 65 ? 0.249 -0.331 18.587 1.00 98.25 65 ILE A O 1
ATOM 518 N N . PRO A 1 66 ? 1.553 1.094 19.738 1.00 97.56 66 PRO A N 1
ATOM 519 C CA . PRO A 1 66 ? 0.751 0.995 20.960 1.00 97.56 66 PRO A CA 1
ATOM 520 C C . PRO A 1 66 ? -0.711 1.403 20.753 1.00 97.56 66 PRO A C 1
ATOM 522 O O . PRO A 1 66 ? -1.612 0.780 21.305 1.00 97.56 66 PRO A O 1
ATOM 525 N N . VAL A 1 67 ? -0.950 2.407 19.907 1.00 96.94 67 VAL A N 1
ATOM 526 C CA . VAL A 1 67 ? -2.291 2.897 19.570 1.00 96.94 67 VAL A CA 1
ATOM 527 C C . VAL A 1 67 ? -3.037 1.866 18.726 1.00 96.94 67 VAL A C 1
ATOM 529 O O . VAL A 1 67 ? -4.164 1.503 19.051 1.00 96.94 67 VAL A O 1
ATOM 532 N N . LEU A 1 68 ? -2.395 1.329 17.685 1.00 97.75 68 LEU A N 1
ATOM 533 C CA . LEU A 1 68 ? -2.966 0.328 16.778 1.00 97.75 68 LEU A CA 1
ATOM 534 C C . LEU A 1 68 ? -3.399 -0.959 17.497 1.00 97.75 68 LEU A C 1
ATOM 536 O O . LEU A 1 68 ? -4.376 -1.580 17.076 1.00 97.75 68 LEU A O 1
ATOM 540 N N . LYS A 1 69 ? -2.734 -1.345 18.599 1.00 96.69 69 LYS A N 1
ATOM 541 C CA . LYS A 1 69 ? -3.125 -2.508 19.427 1.00 96.69 69 LYS A CA 1
ATOM 542 C C . LYS A 1 69 ? -4.534 -2.382 20.019 1.00 96.69 69 LYS A C 1
ATOM 544 O O . LYS A 1 69 ? -5.175 -3.405 20.267 1.00 96.69 69 LYS A O 1
ATOM 549 N N . ASN A 1 70 ? -5.029 -1.157 20.201 1.00 95.81 70 ASN A N 1
ATOM 550 C CA . ASN A 1 70 ? -6.364 -0.897 20.742 1.00 95.81 70 ASN A CA 1
ATOM 551 C C . ASN A 1 70 ? -7.478 -1.084 19.695 1.00 95.81 70 ASN A C 1
ATOM 553 O O . ASN A 1 70 ? -8.636 -1.270 20.057 1.00 95.81 70 ASN A O 1
ATOM 557 N N . PHE A 1 71 ? -7.133 -1.110 18.404 1.00 95.50 71 PHE A N 1
ATOM 558 C CA . PHE A 1 71 ? -8.075 -1.143 17.282 1.00 95.50 71 PHE A CA 1
ATOM 559 C C . PHE A 1 71 ? -8.112 -2.517 16.613 1.00 95.50 71 PHE A C 1
ATOM 561 O O . PHE A 1 71 ? -7.622 -2.725 15.501 1.00 95.50 71 PHE A O 1
ATOM 568 N N . LYS A 1 72 ? -8.651 -3.515 17.318 1.00 93.12 72 LYS A N 1
ATOM 569 C CA . LYS A 1 72 ? -8.650 -4.910 16.840 1.00 93.12 72 LYS A CA 1
ATOM 570 C C . LYS A 1 72 ? -9.645 -5.171 15.705 1.00 93.12 72 LYS A C 1
ATOM 572 O O . LYS A 1 72 ? -9.415 -6.098 14.936 1.00 93.12 72 LYS A O 1
ATOM 577 N N . LYS A 1 73 ? -10.722 -4.386 15.597 1.00 93.19 73 LYS A N 1
ATOM 578 C CA . LYS A 1 73 ? -11.843 -4.640 14.669 1.00 93.19 73 LYS A CA 1
ATOM 579 C C . LYS A 1 73 ? -11.746 -3.837 13.370 1.00 93.19 73 LYS A C 1
ATOM 581 O O . LYS A 1 73 ? -12.411 -4.163 12.391 1.00 93.19 73 LYS A O 1
ATOM 586 N N . GLU A 1 74 ? -10.938 -2.787 13.368 1.00 96.69 74 GLU A N 1
ATOM 587 C CA . GLU A 1 74 ? -10.753 -1.873 12.250 1.00 96.69 74 GLU A CA 1
ATOM 588 C C . GLU A 1 74 ? -9.944 -2.554 11.151 1.00 96.69 74 GLU A C 1
ATOM 590 O O . GLU A 1 74 ? -8.932 -3.202 11.432 1.00 96.69 74 GLU A O 1
ATOM 595 N N . LEU A 1 75 ? -10.371 -2.366 9.900 1.00 98.31 75 LEU A N 1
ATOM 596 C CA . LEU A 1 75 ? -9.696 -2.937 8.741 1.00 98.31 75 LEU A CA 1
ATOM 597 C C . LEU A 1 75 ? -8.307 -2.308 8.569 1.00 98.31 75 LEU A C 1
ATOM 599 O O . LEU A 1 75 ? -8.199 -1.091 8.401 1.00 98.31 75 LEU A O 1
ATOM 603 N N . LYS A 1 76 ? -7.263 -3.138 8.535 1.00 98.75 76 LYS A N 1
ATOM 604 C CA . LYS A 1 76 ? -5.860 -2.736 8.372 1.00 98.75 76 LYS A CA 1
ATOM 605 C C . LYS A 1 76 ? -5.332 -3.172 7.013 1.00 98.75 76 LYS A C 1
ATOM 607 O O . LYS A 1 76 ? -5.187 -4.365 6.743 1.00 98.75 76 LYS A O 1
ATOM 612 N N . ILE A 1 77 ? -5.005 -2.190 6.179 1.00 98.88 77 ILE A N 1
ATOM 613 C CA . ILE A 1 77 ? -4.256 -2.378 4.937 1.00 98.88 77 ILE A CA 1
ATOM 614 C C . ILE A 1 77 ? -2.803 -1.987 5.205 1.00 98.88 77 ILE A C 1
ATOM 616 O O . ILE A 1 77 ? -2.507 -0.837 5.525 1.00 98.88 77 ILE A O 1
ATOM 620 N N . VAL A 1 78 ? -1.896 -2.948 5.105 1.00 98.88 78 VAL A N 1
ATOM 621 C CA . VAL A 1 78 ? -0.503 -2.815 5.539 1.00 98.88 78 VAL A CA 1
ATOM 622 C C . VAL A 1 78 ? 0.421 -2.861 4.328 1.00 98.88 78 VAL A C 1
ATOM 624 O O . VAL A 1 78 ? 0.323 -3.772 3.510 1.00 98.88 78 VAL A O 1
ATOM 627 N N . ALA A 1 79 ? 1.321 -1.886 4.213 1.00 98.44 79 ALA A N 1
ATOM 628 C CA . ALA A 1 79 ? 2.394 -1.914 3.222 1.00 98.44 79 ALA A CA 1
ATOM 629 C C . ALA A 1 79 ? 3.493 -2.903 3.638 1.00 98.44 79 ALA A C 1
ATOM 631 O O . ALA A 1 79 ? 3.788 -3.014 4.829 1.00 98.44 79 ALA A O 1
ATOM 632 N N . ASP A 1 80 ? 4.128 -3.564 2.670 1.00 97.50 80 ASP A N 1
ATOM 633 C CA . ASP A 1 80 ? 5.063 -4.681 2.875 1.00 97.50 80 ASP A CA 1
ATOM 634 C C . ASP A 1 80 ? 6.039 -4.478 4.045 1.00 97.50 80 ASP A C 1
ATOM 636 O O . ASP A 1 80 ? 6.008 -5.206 5.041 1.00 97.50 80 ASP A O 1
ATOM 640 N N . SER A 1 81 ? 6.837 -3.407 4.008 1.00 96.19 81 SER A N 1
ATOM 641 C CA . SER A 1 81 ? 7.882 -3.183 5.014 1.00 96.19 81 SER A CA 1
ATOM 642 C C . SER A 1 81 ? 7.355 -3.001 6.453 1.00 96.19 81 SER A C 1
ATOM 644 O O . SER A 1 81 ? 8.139 -3.055 7.399 1.00 96.19 81 SER A O 1
ATOM 646 N N . ALA A 1 82 ? 6.051 -2.777 6.654 1.00 98.06 82 ALA A N 1
ATOM 647 C CA . ALA A 1 82 ? 5.428 -2.679 7.976 1.00 98.06 82 ALA A CA 1
ATOM 648 C C . ALA A 1 82 ? 4.907 -4.029 8.508 1.00 98.06 82 ALA A C 1
ATOM 650 O O . ALA A 1 82 ? 4.625 -4.136 9.702 1.00 98.06 82 ALA A O 1
ATOM 651 N N . VAL A 1 83 ? 4.801 -5.068 7.669 1.00 98.44 83 VAL A N 1
ATOM 652 C CA . VAL A 1 83 ? 4.203 -6.364 8.041 1.00 98.44 83 VAL A CA 1
ATOM 653 C C . VAL A 1 83 ? 4.925 -6.997 9.226 1.00 98.44 83 VAL A C 1
ATOM 655 O O . VAL A 1 83 ? 4.279 -7.332 10.218 1.00 98.44 83 VAL A O 1
ATOM 658 N N . LYS A 1 84 ? 6.258 -7.122 9.152 1.00 98.00 84 LYS A N 1
ATOM 659 C CA . LYS A 1 84 ? 7.064 -7.785 10.190 1.00 98.00 84 LYS A CA 1
ATOM 660 C C . LYS A 1 84 ? 6.805 -7.198 11.576 1.00 98.00 84 LYS A C 1
ATOM 662 O O . LYS A 1 84 ? 6.365 -7.904 12.477 1.00 98.00 84 LYS A O 1
ATOM 667 N N . VAL A 1 85 ? 7.040 -5.893 11.724 1.00 97.88 85 VAL A N 1
ATOM 668 C CA . VAL A 1 85 ? 6.976 -5.229 13.032 1.00 97.88 85 VAL A CA 1
ATOM 669 C C . VAL A 1 85 ? 5.561 -5.241 13.615 1.00 97.88 85 VAL A C 1
ATOM 671 O O . VAL A 1 85 ? 5.401 -5.357 14.830 1.00 97.88 85 VAL A O 1
ATOM 674 N N . LEU A 1 86 ? 4.523 -5.159 12.774 1.00 98.31 86 LEU A N 1
ATOM 675 C CA . LEU A 1 86 ? 3.136 -5.248 13.230 1.00 98.31 86 LEU A CA 1
ATOM 676 C C . LEU A 1 86 ? 2.810 -6.649 13.754 1.00 98.31 86 LEU A C 1
ATOM 678 O O . LEU A 1 86 ? 2.268 -6.771 14.853 1.00 98.31 86 LEU A O 1
ATOM 682 N N . VAL A 1 87 ? 3.200 -7.697 13.024 1.00 97.69 87 VAL A N 1
ATOM 683 C CA . VAL A 1 87 ? 2.971 -9.094 13.425 1.00 97.69 87 VAL A CA 1
ATOM 684 C C . VAL A 1 87 ? 3.752 -9.448 14.690 1.00 97.69 87 VAL A C 1
ATOM 686 O O . VAL A 1 87 ? 3.193 -10.068 15.591 1.00 97.69 87 VAL A O 1
ATOM 689 N N . GLU A 1 88 ? 5.007 -9.005 14.811 1.00 97.50 88 GLU A N 1
ATOM 690 C CA . GLU A 1 88 ? 5.816 -9.150 16.036 1.00 97.50 88 GLU A CA 1
ATOM 691 C C . GLU A 1 88 ? 5.174 -8.452 17.245 1.00 97.50 88 GLU A C 1
ATOM 693 O O . GLU A 1 88 ? 5.383 -8.851 18.386 1.00 97.50 88 GLU A O 1
ATOM 698 N N . ASN A 1 89 ? 4.335 -7.444 16.999 1.00 98.06 89 ASN A N 1
ATOM 699 C CA . ASN A 1 89 ? 3.567 -6.738 18.018 1.00 98.06 89 ASN A CA 1
ATOM 700 C C . ASN A 1 89 ? 2.128 -7.255 18.187 1.00 98.06 89 ASN A C 1
ATOM 702 O O . ASN A 1 89 ? 1.333 -6.611 18.874 1.00 98.06 89 ASN A O 1
ATOM 706 N N . GLY A 1 90 ? 1.775 -8.398 17.594 1.00 97.19 90 GLY A N 1
ATOM 707 C CA . GLY A 1 90 ? 0.443 -8.997 17.716 1.00 97.19 90 GLY A CA 1
ATOM 708 C C . GLY A 1 90 ? -0.663 -8.238 16.973 1.00 97.19 90 GLY A C 1
ATOM 709 O O . GLY A 1 90 ? -1.841 -8.405 17.289 1.00 97.19 90 GLY A O 1
ATOM 710 N N . ILE A 1 91 ? -0.306 -7.390 16.004 1.00 98.19 91 ILE A N 1
ATOM 711 C CA . ILE A 1 91 ? -1.249 -6.677 15.137 1.00 98.19 91 ILE A CA 1
ATOM 712 C C . ILE A 1 91 ? -1.348 -7.440 13.816 1.00 98.19 91 ILE A C 1
ATOM 714 O O . ILE A 1 91 ? -0.404 -7.469 13.028 1.00 98.19 91 ILE A O 1
ATOM 718 N N . ASN A 1 92 ? -2.512 -8.036 13.561 1.00 96.50 92 ASN A N 1
ATOM 719 C CA . ASN A 1 92 ? -2.752 -8.822 12.354 1.00 96.50 92 ASN A CA 1
ATOM 720 C C . ASN A 1 92 ? -3.210 -7.921 11.190 1.00 96.50 92 ASN A C 1
ATOM 722 O O . ASN A 1 92 ? -4.193 -7.193 11.355 1.00 96.50 92 ASN A O 1
ATOM 726 N N . PRO A 1 93 ? -2.541 -7.960 10.022 1.00 98.25 93 PRO A N 1
ATOM 727 C CA . PRO A 1 93 ? -3.021 -7.297 8.811 1.00 98.25 93 PRO A CA 1
ATOM 728 C C . PRO A 1 93 ? -4.254 -7.997 8.228 1.00 98.25 93 PRO A C 1
ATOM 730 O O . PRO A 1 93 ? -4.283 -9.225 8.148 1.00 98.25 93 PRO A O 1
ATOM 733 N N . ASP A 1 94 ? -5.227 -7.241 7.722 1.00 98.69 94 ASP A N 1
ATOM 734 C CA . ASP A 1 94 ? -6.350 -7.809 6.961 1.00 98.69 94 ASP A CA 1
ATOM 735 C C . ASP A 1 94 ? -6.026 -7.886 5.466 1.00 98.69 94 ASP A C 1
ATOM 737 O O . ASP A 1 94 ? -6.371 -8.849 4.778 1.00 98.69 94 ASP A O 1
ATOM 741 N N . ILE A 1 95 ? -5.349 -6.854 4.958 1.00 98.88 95 ILE A N 1
ATOM 742 C CA . ILE A 1 95 ? -4.880 -6.759 3.577 1.00 98.88 95 ILE A CA 1
ATOM 743 C C . ILE A 1 95 ? -3.413 -6.328 3.601 1.00 98.88 95 ILE A C 1
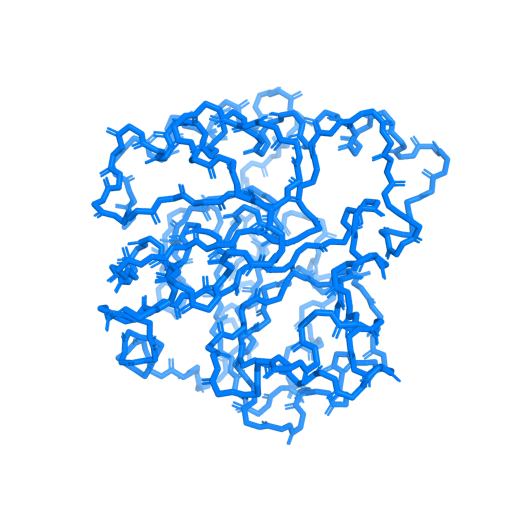ATOM 745 O O . ILE A 1 95 ? -3.051 -5.403 4.324 1.00 98.88 95 ILE A O 1
ATOM 749 N N . ILE A 1 96 ? -2.574 -6.972 2.797 1.00 98.88 96 ILE A N 1
ATOM 750 C CA . ILE A 1 96 ? -1.166 -6.616 2.616 1.00 98.88 96 ILE A CA 1
ATOM 751 C C . ILE A 1 96 ? -0.994 -6.124 1.186 1.00 98.88 96 ILE A C 1
ATOM 753 O O . ILE A 1 96 ? -1.440 -6.793 0.259 1.00 98.88 96 ILE A O 1
ATOM 757 N N . VAL A 1 97 ? -0.354 -4.976 0.995 1.00 98.88 97 VAL A N 1
ATOM 758 C CA . VAL A 1 97 ? 0.067 -4.486 -0.323 1.00 98.88 97 VAL A CA 1
ATOM 759 C C . VAL A 1 97 ? 1.576 -4.627 -0.408 1.00 98.88 97 VAL A C 1
ATOM 761 O O . VAL A 1 97 ? 2.279 -4.134 0.472 1.00 98.88 97 VAL A O 1
ATOM 764 N N . THR A 1 98 ? 2.053 -5.354 -1.414 1.00 98.62 98 THR A N 1
ATOM 765 C CA . THR A 1 98 ? 3.439 -5.829 -1.444 1.00 98.62 98 THR A CA 1
ATOM 766 C C . THR A 1 98 ? 3.944 -6.042 -2.860 1.00 98.62 98 THR A C 1
ATOM 768 O O . THR A 1 98 ? 3.240 -6.608 -3.700 1.00 98.62 98 THR A O 1
ATOM 771 N N . ASP A 1 99 ? 5.188 -5.644 -3.105 1.00 97.56 99 ASP A N 1
ATOM 772 C CA . ASP A 1 99 ? 5.986 -6.055 -4.261 1.00 97.56 99 ASP A CA 1
ATOM 773 C C . ASP A 1 99 ? 6.961 -7.210 -3.949 1.00 97.56 99 ASP A C 1
ATOM 775 O O . ASP A 1 99 ? 7.777 -7.595 -4.793 1.00 97.56 99 ASP A O 1
ATOM 779 N N . LEU A 1 100 ? 6.790 -7.821 -2.775 1.00 97.75 100 LEU A N 1
ATOM 780 C CA . LEU A 1 100 ? 7.474 -9.004 -2.261 1.00 97.75 100 LEU A CA 1
ATOM 781 C C . LEU A 1 100 ? 8.934 -8.753 -1.855 1.00 97.75 100 LEU A C 1
ATOM 783 O O . LEU A 1 100 ? 9.706 -9.712 -1.763 1.00 97.75 100 LEU A O 1
ATOM 787 N N . ASP A 1 101 ? 9.329 -7.496 -1.627 1.00 94.81 101 ASP A N 1
ATOM 788 C CA . ASP A 1 101 ? 10.688 -7.116 -1.224 1.00 94.81 101 ASP A CA 1
ATOM 789 C C . ASP A 1 101 ? 10.933 -7.108 0.298 1.00 94.81 101 ASP A C 1
ATOM 791 O O . ASP A 1 101 ? 12.086 -6.995 0.734 1.00 94.81 101 ASP A O 1
ATOM 795 N N . GLY A 1 102 ? 9.881 -7.264 1.110 1.00 93.56 102 GLY A N 1
ATOM 796 C CA . GLY A 1 102 ? 9.990 -7.234 2.564 1.00 93.56 102 GLY A CA 1
ATOM 797 C C . GLY A 1 102 ? 10.434 -8.546 3.213 1.00 93.56 102 GLY A C 1
ATOM 798 O O . GLY A 1 102 ? 11.177 -9.364 2.667 1.00 93.56 102 GLY A O 1
ATOM 799 N N . ASP A 1 103 ? 10.034 -8.731 4.472 1.00 95.88 103 ASP A N 1
ATOM 800 C CA . ASP A 1 103 ? 10.482 -9.863 5.284 1.00 95.88 103 ASP A CA 1
ATOM 801 C C . ASP A 1 103 ? 9.790 -11.164 4.849 1.00 95.88 103 ASP A C 1
ATOM 803 O O . ASP A 1 103 ? 8.653 -11.444 5.231 1.00 95.88 103 ASP A O 1
ATOM 807 N N . LYS A 1 104 ? 10.494 -11.963 4.037 1.00 96.06 104 LYS A N 1
ATOM 808 C CA . LYS A 1 104 ? 9.981 -13.199 3.426 1.00 96.06 104 LYS A CA 1
ATOM 809 C C . LYS A 1 104 ? 9.319 -14.147 4.431 1.00 96.06 104 LYS A C 1
ATOM 811 O O . LYS A 1 104 ? 8.257 -14.689 4.137 1.00 96.06 104 LYS A O 1
ATOM 816 N N . GLU A 1 105 ? 9.923 -14.354 5.599 1.00 96.75 105 GLU A N 1
ATOM 817 C CA . GLU A 1 105 ? 9.379 -15.249 6.630 1.00 96.75 105 GLU A CA 1
ATOM 818 C C . GLU A 1 105 ? 8.042 -14.737 7.167 1.00 96.75 105 GLU A C 1
ATOM 820 O O . GLU A 1 105 ? 7.069 -15.492 7.242 1.00 96.75 105 GLU A O 1
ATOM 825 N N . SER A 1 106 ? 7.965 -13.437 7.462 1.00 97.62 106 SER A N 1
ATOM 826 C CA . SER A 1 106 ? 6.727 -12.786 7.891 1.00 97.62 106 SER A CA 1
ATOM 827 C C . SER A 1 106 ? 5.646 -12.862 6.812 1.00 97.62 106 SER A C 1
ATOM 829 O O . SER A 1 106 ? 4.507 -13.215 7.122 1.00 97.62 106 SER A O 1
ATOM 831 N N . LEU A 1 107 ? 5.991 -12.605 5.544 1.00 98.25 107 LEU A N 1
ATOM 832 C CA . LEU A 1 107 ? 5.050 -12.700 4.423 1.00 98.25 107 LEU A CA 1
ATOM 833 C C . LEU A 1 107 ? 4.521 -14.128 4.245 1.00 98.25 107 LEU A C 1
ATOM 835 O O . LEU A 1 107 ? 3.319 -14.303 4.089 1.00 98.25 107 LEU A O 1
ATOM 839 N N . ILE A 1 108 ? 5.370 -15.159 4.329 1.00 98.00 108 ILE A N 1
ATOM 840 C CA . ILE A 1 108 ? 4.931 -16.566 4.246 1.00 98.00 108 ILE A CA 1
ATOM 841 C C . ILE A 1 108 ? 4.038 -16.930 5.434 1.00 98.00 108 ILE A C 1
ATOM 843 O O . ILE A 1 108 ? 3.012 -17.586 5.255 1.00 98.00 108 ILE A O 1
ATOM 847 N N . LYS A 1 109 ? 4.406 -16.513 6.650 1.00 97.56 109 LYS A N 1
ATOM 848 C CA . LYS A 1 109 ? 3.623 -16.784 7.862 1.00 97.56 109 LYS A CA 1
ATOM 849 C C . LYS A 1 109 ? 2.225 -16.176 7.761 1.00 97.56 109 LYS A C 1
ATOM 851 O O . LYS A 1 109 ? 1.242 -16.881 7.972 1.00 97.56 109 LYS A O 1
ATOM 856 N N . VAL A 1 110 ? 2.136 -14.895 7.403 1.00 98.06 110 VAL A N 1
ATOM 857 C CA . VAL A 1 110 ? 0.858 -14.194 7.197 1.00 98.06 110 VAL A CA 1
ATOM 858 C C . VAL A 1 110 ? 0.126 -14.737 5.967 1.00 98.06 110 VAL A C 1
ATOM 860 O O . VAL A 1 110 ? -1.092 -14.840 5.971 1.00 98.06 110 VAL A O 1
ATOM 863 N N . GLY A 1 111 ? 0.852 -15.190 4.948 1.00 97.56 111 GLY A N 1
ATOM 864 C CA . GLY A 1 111 ? 0.316 -15.849 3.757 1.00 97.56 111 GLY A CA 1
ATOM 865 C C . GLY A 1 111 ? -0.581 -17.048 4.048 1.00 97.56 111 GLY A C 1
ATOM 866 O O . GLY A 1 111 ? -1.489 -17.335 3.271 1.00 97.56 111 GLY A O 1
ATOM 867 N N . LYS A 1 112 ? -0.368 -17.725 5.180 1.00 97.44 112 LYS A N 1
ATOM 868 C CA . LYS A 1 112 ? -1.149 -18.894 5.607 1.00 97.44 112 LYS A CA 1
ATOM 869 C C . LYS A 1 112 ? -2.433 -18.534 6.371 1.00 97.44 112 LYS A C 1
ATOM 871 O O . LYS A 1 112 ? -3.221 -19.432 6.663 1.00 97.44 112 LYS A O 1
ATOM 876 N N . THR A 1 113 ? -2.660 -17.261 6.699 1.00 97.25 113 THR A N 1
ATOM 877 C CA . THR A 1 113 ? -3.863 -16.786 7.404 1.00 97.25 113 THR A CA 1
ATOM 878 C C . THR A 1 113 ? -4.967 -16.378 6.413 1.00 97.25 113 THR A C 1
ATOM 880 O O . THR A 1 113 ? -4.880 -16.619 5.206 1.00 97.25 113 THR A O 1
ATOM 883 N N . ASP A 1 114 ? -6.042 -15.759 6.911 1.00 97.12 114 ASP A N 1
ATOM 884 C CA . ASP A 1 114 ? -7.107 -15.199 6.071 1.00 97.12 114 ASP A CA 1
ATOM 885 C C . ASP A 1 114 ? -6.802 -13.802 5.503 1.00 97.12 114 ASP A C 1
ATOM 887 O O . ASP A 1 114 ? -7.633 -13.245 4.777 1.00 97.12 114 ASP A O 1
ATOM 891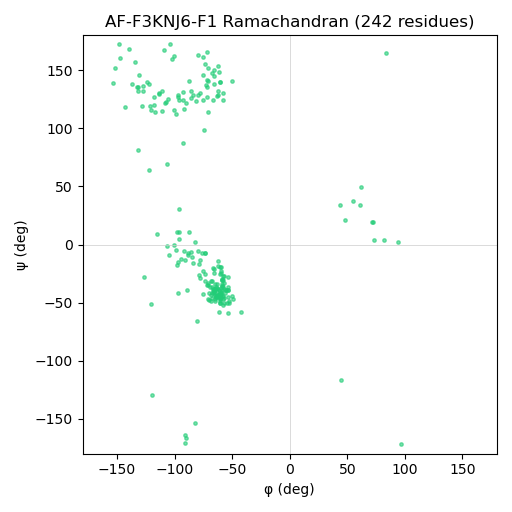 N N . SER A 1 115 ? -5.610 -13.260 5.773 1.00 98.31 115 SER A N 1
ATOM 892 C CA . SER A 1 115 ? -5.150 -11.992 5.209 1.00 98.31 115 SER A CA 1
ATOM 893 C C . SER A 1 115 ? -5.078 -12.055 3.680 1.00 98.31 115 SER A C 1
ATOM 895 O O . SER A 1 115 ? -4.651 -13.058 3.106 1.00 98.31 115 SER A O 1
ATOM 897 N N . ILE A 1 116 ? -5.484 -10.979 3.001 1.00 98.75 116 ILE A N 1
ATOM 898 C CA . ILE A 1 116 ? -5.465 -10.892 1.533 1.00 98.75 116 ILE A CA 1
ATOM 899 C C . ILE A 1 116 ? -4.200 -10.179 1.058 1.00 98.75 116 ILE A C 1
ATOM 901 O O . ILE A 1 116 ? -3.973 -9.021 1.395 1.00 98.75 116 ILE A O 1
ATOM 905 N N . PHE A 1 117 ? -3.427 -10.827 0.192 1.00 98.75 117 PHE A N 1
ATOM 906 C CA . PHE A 1 117 ? -2.241 -10.244 -0.429 1.00 98.75 117 PHE A CA 1
ATOM 907 C C . PHE A 1 117 ? -2.582 -9.575 -1.761 1.00 98.75 117 PHE A C 1
ATOM 909 O O . PHE A 1 117 ? -3.001 -10.216 -2.722 1.00 98.75 117 PHE A O 1
ATOM 916 N N . VAL A 1 118 ? -2.387 -8.268 -1.839 1.00 98.75 118 VAL A N 1
ATOM 917 C CA . VAL A 1 118 ? -2.437 -7.474 -3.065 1.00 98.75 118 VAL A CA 1
ATOM 918 C C . VAL A 1 118 ? -1.014 -7.407 -3.602 1.00 98.75 118 VAL A C 1
ATOM 920 O O . VAL A 1 118 ? -0.244 -6.509 -3.264 1.00 98.75 118 VAL A O 1
ATOM 923 N N . VAL A 1 119 ? -0.665 -8.414 -4.400 1.00 98.69 119 VAL A N 1
ATOM 924 C CA . VAL A 1 119 ? 0.680 -8.602 -4.946 1.00 98.69 119 VAL A CA 1
ATOM 925 C C . VAL A 1 119 ? 0.863 -7.682 -6.141 1.00 98.69 119 VAL A C 1
ATOM 927 O O . VAL A 1 119 ? 0.028 -7.659 -7.050 1.00 98.69 119 VAL A O 1
ATOM 930 N N . HIS A 1 120 ? 1.939 -6.911 -6.149 1.00 98.50 120 HIS A N 1
ATOM 931 C CA . HIS A 1 120 ? 2.249 -5.966 -7.203 1.00 98.50 120 HIS A CA 1
ATOM 932 C C . HIS A 1 120 ? 3.380 -6.474 -8.090 1.00 98.50 120 HIS A C 1
ATOM 934 O O . HIS A 1 120 ? 4.461 -6.782 -7.604 1.00 98.50 120 HIS A O 1
ATOM 940 N N . ALA A 1 121 ? 3.137 -6.543 -9.396 1.00 98.31 121 ALA A N 1
ATOM 941 C CA . ALA A 1 121 ? 4.154 -6.838 -10.394 1.00 98.31 121 ALA A CA 1
ATOM 942 C C . ALA A 1 121 ? 4.684 -5.548 -11.026 1.00 98.31 121 ALA A C 1
ATOM 944 O O . ALA A 1 121 ? 3.902 -4.741 -11.548 1.00 98.31 121 ALA A O 1
ATOM 945 N N . HIS A 1 122 ? 6.008 -5.393 -11.004 1.00 97.19 122 HIS A N 1
ATOM 946 C CA . HIS A 1 122 ? 6.742 -4.309 -11.656 1.00 97.19 122 HIS A CA 1
ATOM 947 C C . HIS A 1 122 ? 8.136 -4.770 -12.114 1.00 97.19 122 HIS A C 1
ATOM 949 O O . HIS A 1 122 ? 8.541 -5.907 -11.863 1.00 97.19 122 HIS A O 1
ATOM 955 N N . GLY A 1 123 ? 8.846 -3.923 -12.856 1.00 94.00 123 GLY A N 1
ATOM 956 C CA . GLY A 1 123 ? 10.003 -4.322 -13.660 1.00 94.00 123 GLY A CA 1
ATOM 957 C C . GLY A 1 123 ? 11.185 -4.964 -12.923 1.00 94.00 123 GLY A C 1
ATOM 958 O O . GLY A 1 123 ? 11.974 -5.648 -13.568 1.00 94.00 123 GLY A O 1
ATOM 959 N N . ASP A 1 124 ? 11.315 -4.800 -11.602 1.00 93.12 124 ASP A N 1
ATOM 960 C CA . ASP A 1 124 ? 12.470 -5.307 -10.843 1.00 93.12 124 ASP A CA 1
ATOM 961 C C . ASP A 1 124 ? 12.182 -6.536 -9.955 1.00 93.12 124 ASP A C 1
ATOM 963 O O . ASP A 1 124 ? 13.098 -7.059 -9.309 1.00 93.12 124 ASP A O 1
ATOM 967 N N . ASN A 1 125 ? 10.935 -7.025 -9.917 1.00 96.81 125 ASN A N 1
ATOM 968 C CA . ASN A 1 125 ? 10.523 -8.016 -8.919 1.00 96.81 125 ASN A CA 1
ATOM 969 C C . ASN A 1 125 ? 10.139 -9.395 -9.471 1.00 96.81 125 ASN A C 1
ATOM 971 O O . ASN A 1 125 ? 9.716 -10.252 -8.694 1.00 96.81 125 ASN A O 1
ATOM 975 N N . ILE A 1 126 ? 10.370 -9.658 -10.764 1.00 97.25 126 ILE A N 1
ATOM 976 C CA . ILE A 1 126 ? 10.043 -10.937 -11.431 1.00 97.25 126 ILE A CA 1
ATOM 977 C C . ILE A 1 126 ? 10.559 -12.147 -10.640 1.00 97.25 126 ILE A C 1
ATOM 979 O O . ILE A 1 126 ? 9.809 -13.085 -10.376 1.00 97.25 126 ILE A O 1
ATOM 983 N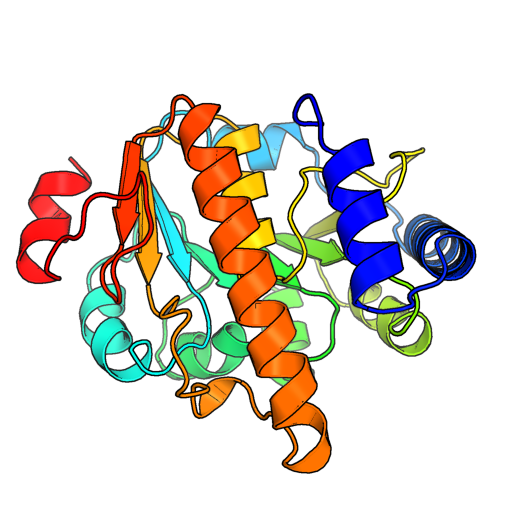 N . ALA A 1 127 ? 11.815 -12.096 -10.186 1.00 96.75 127 ALA A N 1
ATOM 984 C CA . ALA A 1 127 ? 12.451 -13.180 -9.435 1.00 96.75 127 ALA A CA 1
ATOM 985 C C . ALA A 1 127 ? 11.766 -13.498 -8.089 1.00 96.75 127 ALA A C 1
ATOM 987 O O . ALA A 1 127 ? 11.972 -14.575 -7.531 1.00 96.75 127 ALA A O 1
ATOM 988 N N . ARG A 1 128 ? 10.957 -12.575 -7.553 1.00 97.12 128 ARG A N 1
ATOM 989 C CA . ARG A 1 128 ? 10.250 -12.728 -6.272 1.00 97.12 128 ARG A CA 1
ATOM 990 C C . ARG A 1 128 ? 8.803 -13.188 -6.441 1.00 97.12 128 ARG A C 1
ATOM 992 O O . ARG A 1 128 ? 8.227 -13.663 -5.468 1.00 97.12 128 ARG A O 1
ATOM 999 N N . LEU A 1 129 ? 8.223 -13.108 -7.644 1.00 97.75 129 LEU A N 1
ATOM 1000 C CA . LEU A 1 129 ? 6.789 -13.347 -7.874 1.00 97.75 129 LEU A CA 1
ATOM 1001 C C . LEU A 1 129 ? 6.316 -14.746 -7.455 1.00 97.75 129 LEU A C 1
ATOM 1003 O O . LEU A 1 129 ? 5.189 -14.882 -6.984 1.00 97.75 129 LEU A O 1
ATOM 1007 N N . ASN A 1 130 ? 7.180 -15.765 -7.531 1.00 96.31 130 ASN A N 1
ATOM 1008 C CA . ASN A 1 130 ? 6.868 -17.125 -7.067 1.00 96.31 130 ASN A CA 1
ATOM 1009 C C . ASN A 1 130 ? 6.536 -17.189 -5.567 1.00 96.31 130 ASN A C 1
ATOM 1011 O O . ASN A 1 130 ? 5.878 -18.124 -5.116 1.00 96.31 130 ASN A O 1
ATOM 1015 N N . LEU A 1 131 ? 6.930 -16.185 -4.772 1.00 97.12 131 LEU A N 1
ATOM 1016 C CA . LEU A 1 131 ? 6.531 -16.102 -3.368 1.00 97.12 131 LEU A CA 1
ATOM 1017 C C . LEU A 1 131 ? 5.003 -16.073 -3.214 1.00 97.12 131 LEU A C 1
ATOM 1019 O O . LEU A 1 131 ? 4.494 -16.630 -2.242 1.00 97.12 131 LEU A O 1
ATOM 1023 N N . ALA A 1 132 ? 4.281 -15.513 -4.193 1.00 96.69 132 ALA A N 1
ATOM 1024 C CA . ALA A 1 132 ? 2.824 -15.413 -4.184 1.00 96.69 132 ALA A CA 1
ATOM 1025 C C . ALA A 1 132 ? 2.105 -16.770 -4.102 1.00 96.69 132 ALA A C 1
ATOM 1027 O O . ALA A 1 132 ? 0.976 -16.829 -3.617 1.00 96.69 132 ALA A O 1
ATOM 1028 N N . GLU A 1 133 ? 2.751 -17.868 -4.510 1.00 95.19 133 GLU A N 1
ATOM 1029 C CA . GLU A 1 133 ? 2.193 -1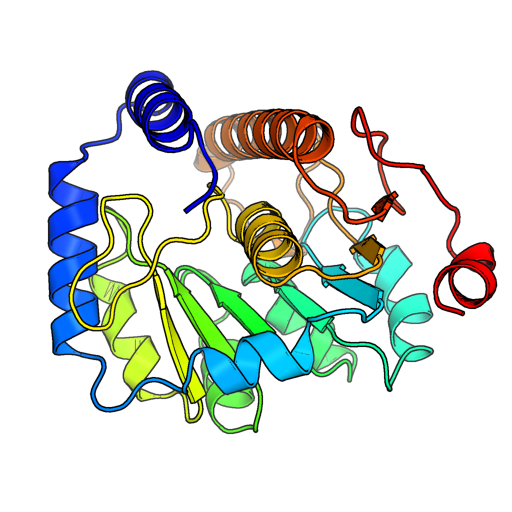9.223 -4.396 1.00 95.19 133 GLU A CA 1
ATOM 1030 C C . GLU A 1 133 ? 2.013 -19.679 -2.941 1.00 95.19 133 GLU A C 1
ATOM 1032 O O . GLU A 1 133 ? 1.196 -20.555 -2.662 1.00 95.19 133 GLU A O 1
ATOM 1037 N N . ASN A 1 134 ? 2.734 -19.063 -2.000 1.00 96.00 134 ASN A N 1
ATOM 1038 C CA . ASN A 1 134 ? 2.638 -19.374 -0.572 1.00 96.00 134 ASN A CA 1
ATOM 1039 C C . ASN A 1 134 ? 1.420 -18.725 0.099 1.00 96.00 134 ASN A C 1
ATOM 1041 O O . ASN A 1 134 ? 1.183 -18.951 1.287 1.00 96.00 134 ASN A O 1
ATOM 1045 N N . PHE A 1 135 ? 0.674 -17.880 -0.617 1.00 97.62 135 PHE A N 1
ATOM 1046 C CA . PHE A 1 135 ? -0.419 -17.106 -0.042 1.00 97.62 135 PHE A CA 1
ATOM 1047 C C . PHE A 1 135 ? -1.760 -17.798 -0.291 1.00 97.62 135 PHE A C 1
ATOM 1049 O O . PHE A 1 135 ? -2.126 -18.115 -1.420 1.00 97.62 135 PHE A O 1
ATOM 1056 N N . LYS A 1 136 ? -2.542 -17.989 0.774 1.00 97.00 136 LYS A N 1
ATOM 1057 C CA . LYS A 1 136 ? -3.891 -18.569 0.722 1.00 97.00 136 LYS A CA 1
ATOM 1058 C C . LYS A 1 136 ? -4.864 -17.667 -0.039 1.00 97.00 136 LYS A C 1
ATOM 1060 O O . LYS A 1 136 ? -5.707 -18.151 -0.789 1.00 97.00 136 LYS A O 1
ATOM 1065 N N . ASN A 1 137 ? -4.762 -16.353 0.169 1.00 98.12 137 ASN A N 1
ATOM 1066 C CA . ASN A 1 137 ? -5.640 -15.349 -0.423 1.00 98.12 137 ASN A CA 1
ATOM 1067 C C . ASN A 1 137 ? -4.804 -14.263 -1.105 1.00 98.12 137 ASN A C 1
ATOM 1069 O O . ASN A 1 137 ? -4.061 -13.549 -0.437 1.00 98.12 137 ASN A O 1
ATOM 1073 N N . TYR A 1 138 ? -4.969 -14.082 -2.415 1.00 98.19 138 TYR A N 1
ATOM 1074 C CA . TYR A 1 138 ? -4.221 -13.070 -3.160 1.00 98.19 138 TYR A CA 1
ATOM 1075 C C . TYR A 1 138 ? -4.998 -12.460 -4.329 1.00 98.19 138 TYR A C 1
ATOM 1077 O O . TYR A 1 138 ? -5.937 -13.051 -4.864 1.00 98.19 138 TYR A O 1
ATOM 1085 N N . VAL A 1 139 ? -4.557 -11.287 -4.773 1.00 98.19 139 VAL A N 1
ATOM 1086 C CA . VAL A 1 139 ? -4.908 -10.653 -6.045 1.00 98.19 139 VAL A CA 1
ATOM 1087 C C . VAL A 1 139 ? -3.644 -10.066 -6.669 1.00 98.19 139 VAL A C 1
ATOM 1089 O O . VAL A 1 139 ? -2.828 -9.469 -5.972 1.00 98.19 139 VAL A O 1
ATOM 1092 N N . GLY A 1 140 ? -3.486 -10.227 -7.982 1.00 98.25 140 GLY A N 1
ATOM 1093 C CA . GLY A 1 140 ? -2.378 -9.634 -8.725 1.00 98.25 140 GLY A CA 1
ATOM 1094 C C . GLY A 1 140 ? -2.698 -8.228 -9.207 1.00 98.25 140 GLY A C 1
ATOM 1095 O O . GLY A 1 140 ? -3.812 -7.947 -9.666 1.00 98.25 140 GLY A O 1
ATOM 1096 N N . THR A 1 141 ? -1.712 -7.343 -9.137 1.00 98.50 141 THR A N 1
ATOM 1097 C CA . THR A 1 141 ? -1.825 -5.962 -9.593 1.00 98.50 141 THR A CA 1
ATOM 1098 C C . THR A 1 141 ? -0.626 -5.525 -10.419 1.00 98.50 141 THR A C 1
ATOM 1100 O O . THR A 1 141 ? 0.458 -6.083 -10.308 1.00 98.50 141 THR A O 1
ATOM 1103 N N . THR A 1 142 ? -0.832 -4.507 -11.245 1.00 98.12 142 THR A N 1
ATOM 1104 C CA . THR A 1 142 ? 0.200 -3.839 -12.041 1.00 98.12 142 THR A CA 1
ATOM 1105 C C . THR A 1 142 ? -0.029 -2.329 -12.034 1.00 98.12 142 THR A C 1
ATOM 1107 O O . THR A 1 142 ? -1.077 -1.846 -11.594 1.00 98.12 142 THR A O 1
ATOM 1110 N N . GLN A 1 143 ? 0.966 -1.582 -12.504 1.00 95.62 143 GLN A N 1
ATOM 1111 C CA . GLN A 1 143 ? 0.911 -0.137 -12.731 1.00 95.62 143 GLN A CA 1
ATOM 1112 C C . GLN A 1 143 ? 0.539 0.228 -14.176 1.00 95.62 143 GLN A C 1
ATOM 1114 O O . GLN A 1 143 ? 0.130 1.364 -14.426 1.00 95.62 143 GLN A O 1
ATOM 1119 N N . THR A 1 144 ? 0.569 -0.757 -15.081 1.00 95.81 144 THR A N 1
ATOM 1120 C CA . THR A 1 144 ? 0.204 -0.657 -16.503 1.00 95.81 144 THR A CA 1
ATOM 1121 C C . THR A 1 144 ? -1.289 -0.952 -16.739 1.00 95.81 144 THR A C 1
ATOM 1123 O O . THR A 1 144 ? -2.107 -0.974 -15.809 1.00 95.81 144 THR A O 1
ATOM 1126 N N . LYS A 1 145 ? -1.698 -1.164 -17.996 1.00 95.69 145 LYS A N 1
ATOM 1127 C CA . LYS A 1 145 ? -3.076 -1.539 -18.337 1.00 95.69 145 LYS A CA 1
ATOM 1128 C C . LYS A 1 145 ? -3.432 -2.904 -17.711 1.00 95.69 145 LYS A C 1
ATOM 1130 O O . LYS A 1 145 ? -2.708 -3.870 -17.923 1.00 95.69 145 LYS A O 1
ATOM 1135 N N . PRO A 1 146 ? -4.557 -3.027 -16.981 1.00 96.94 146 PRO A N 1
ATOM 1136 C CA . PRO A 1 146 ? -4.979 -4.303 -16.413 1.00 96.94 146 PRO A CA 1
ATOM 1137 C C . PRO A 1 146 ? -5.388 -5.286 -17.515 1.00 96.94 146 PRO A C 1
ATOM 1139 O O . PRO A 1 146 ? -5.970 -4.888 -18.527 1.00 96.94 146 PRO A O 1
ATOM 1142 N N . PHE A 1 147 ? -5.156 -6.574 -17.284 1.00 97.31 147 PHE A N 1
ATOM 1143 C CA . PHE A 1 147 ? -5.520 -7.659 -18.193 1.00 97.31 147 PHE A CA 1
ATOM 1144 C C . PHE A 1 147 ? -5.763 -8.948 -17.403 1.00 97.31 147 PHE A C 1
ATOM 1146 O O . PHE A 1 147 ? -5.180 -9.141 -16.339 1.00 97.31 147 PHE A O 1
ATOM 1153 N N . LYS A 1 148 ? -6.621 -9.839 -17.919 1.00 96.12 148 LYS A N 1
ATOM 1154 C CA . LYS A 1 148 ? -6.934 -11.142 -17.301 1.00 96.12 148 LYS A CA 1
ATOM 1155 C C . LYS A 1 148 ? -7.173 -11.034 -15.778 1.00 96.12 148 LYS A C 1
ATOM 1157 O O . LYS A 1 148 ? -8.133 -10.378 -15.356 1.00 96.12 148 LYS A O 1
ATOM 1162 N N . LYS A 1 149 ? -6.328 -11.674 -14.955 1.00 94.75 149 LYS A N 1
ATOM 1163 C CA . LYS A 1 149 ? -6.416 -11.700 -13.484 1.00 94.75 149 LYS A CA 1
ATOM 1164 C C . LYS A 1 149 ? -5.773 -10.474 -12.832 1.00 94.75 149 LYS A C 1
ATOM 1166 O O . LYS A 1 149 ? -6.041 -10.204 -11.661 1.00 94.75 149 LYS A O 1
ATOM 1171 N N . ILE A 1 150 ? -4.962 -9.730 -13.579 1.00 98.00 150 ILE A N 1
ATOM 1172 C CA . ILE A 1 150 ? -4.194 -8.586 -13.103 1.00 98.00 150 ILE A CA 1
ATOM 1173 C C . ILE A 1 150 ? -5.050 -7.325 -13.114 1.00 98.00 150 ILE A C 1
ATOM 1175 O O . ILE A 1 150 ? -5.691 -6.960 -14.105 1.00 98.00 150 ILE A O 1
ATOM 1179 N N . ARG A 1 151 ? -5.070 -6.636 -11.974 1.00 98.06 151 ARG A N 1
ATOM 1180 C CA . ARG A 1 151 ? -5.819 -5.392 -11.773 1.00 98.06 151 ARG A CA 1
ATOM 1181 C C . ARG A 1 151 ? -4.884 -4.197 -11.654 1.00 98.06 151 ARG A C 1
ATOM 1183 O O . ARG A 1 151 ? -3.683 -4.334 -11.482 1.00 98.06 151 ARG A O 1
ATOM 1190 N N . ASN A 1 152 ? -5.450 -3.003 -11.729 1.00 97.94 152 ASN A N 1
ATOM 1191 C CA . ASN A 1 152 ? -4.717 -1.779 -11.449 1.00 97.94 152 ASN A CA 1
ATOM 1192 C C . ASN A 1 152 ? -5.647 -0.789 -10.736 1.00 97.94 152 ASN A C 1
ATOM 1194 O O . ASN A 1 152 ? -6.690 -0.381 -11.271 1.00 97.94 152 ASN A O 1
ATOM 1198 N N . PHE A 1 153 ? -5.254 -0.434 -9.514 1.00 97.69 153 PHE A N 1
ATOM 1199 C CA . PHE A 1 153 ? -5.958 0.504 -8.644 1.00 97.69 153 PHE A CA 1
ATOM 1200 C C . PHE A 1 153 ? -5.268 1.876 -8.563 1.00 97.69 153 PHE A C 1
ATOM 1202 O O . PHE A 1 153 ? -5.885 2.825 -8.085 1.00 97.69 153 PHE A O 1
ATOM 1209 N N . GLY A 1 154 ? -4.055 2.004 -9.107 1.00 97.56 154 GLY A N 1
ATOM 1210 C CA . GLY A 1 154 ? -3.175 3.163 -8.984 1.00 97.56 154 GLY A CA 1
ATOM 1211 C C . GLY A 1 154 ? -2.135 3.009 -7.871 1.00 97.56 154 GLY A C 1
ATOM 1212 O O . GLY A 1 154 ? -1.988 1.940 -7.277 1.00 97.56 154 GLY A O 1
ATOM 1213 N N . GLY A 1 155 ? -1.425 4.101 -7.604 1.00 97.50 155 GLY A N 1
ATOM 1214 C CA . GLY A 1 155 ? -0.323 4.179 -6.646 1.00 97.50 155 GLY A CA 1
ATOM 1215 C C . GLY A 1 155 ? 1.023 3.725 -7.217 1.00 97.50 155 GLY A C 1
ATOM 1216 O O . GLY A 1 155 ? 1.091 3.103 -8.278 1.00 97.50 155 GLY A O 1
ATOM 1217 N N . PHE A 1 156 ? 2.095 4.070 -6.515 1.00 98.00 156 PHE A N 1
ATOM 1218 C CA . PHE A 1 156 ? 3.478 3.871 -6.933 1.00 98.00 156 PHE A CA 1
ATOM 1219 C C . PHE A 1 156 ? 4.275 2.993 -5.963 1.00 98.00 156 PHE A C 1
ATOM 1221 O O . PHE A 1 156 ? 4.887 2.010 -6.376 1.00 98.00 156 PHE A O 1
ATOM 1228 N N . THR A 1 157 ? 4.244 3.309 -4.676 1.00 97.38 157 THR A N 1
ATOM 1229 C CA . THR A 1 157 ? 4.834 2.507 -3.599 1.00 97.38 157 THR A CA 1
ATOM 1230 C C . THR A 1 157 ? 3.740 1.732 -2.872 1.00 97.38 157 THR A C 1
ATOM 1232 O O . THR A 1 157 ? 2.574 2.118 -2.921 1.00 97.38 157 THR A O 1
ATOM 1235 N N . ASP A 1 158 ? 4.084 0.663 -2.157 1.00 98.12 158 ASP A N 1
ATOM 1236 C CA . ASP A 1 158 ? 3.088 -0.150 -1.440 1.00 98.12 158 ASP A CA 1
ATOM 1237 C C . ASP A 1 158 ? 2.192 0.665 -0.500 1.00 98.12 158 ASP A C 1
ATOM 1239 O O . ASP A 1 158 ? 0.985 0.436 -0.417 1.00 98.12 158 ASP A O 1
ATOM 1243 N N . GLY A 1 159 ? 2.771 1.681 0.145 1.00 98.00 159 GLY A N 1
ATOM 1244 C CA . GLY A 1 159 ? 2.056 2.598 1.024 1.00 98.00 159 GLY A CA 1
ATOM 1245 C C . GLY A 1 159 ? 0.956 3.380 0.310 1.00 98.00 159 GLY A C 1
ATOM 1246 O O . GLY A 1 159 ? -0.207 3.304 0.700 1.00 98.00 159 GLY A O 1
ATOM 1247 N N . ASP A 1 160 ? 1.281 4.136 -0.742 1.00 98.44 160 ASP A N 1
ATOM 1248 C CA . ASP A 1 160 ? 0.248 4.892 -1.454 1.00 98.44 160 ASP A CA 1
ATOM 1249 C C . ASP A 1 160 ? -0.677 3.970 -2.260 1.00 98.44 160 ASP A C 1
ATOM 1251 O O . ASP A 1 160 ? -1.882 4.214 -2.285 1.00 98.44 160 ASP A O 1
ATOM 1255 N N . ARG A 1 161 ? -0.190 2.843 -2.802 1.00 98.69 161 ARG A N 1
ATOM 1256 C CA . ARG A 1 161 ? -1.037 1.800 -3.418 1.00 98.69 161 ARG A CA 1
ATOM 1257 C C . ARG A 1 161 ? -2.140 1.316 -2.480 1.00 98.69 161 ARG A C 1
ATOM 1259 O O . ARG A 1 161 ? -3.272 1.142 -2.931 1.00 98.69 161 ARG A O 1
ATOM 1266 N N . ALA A 1 162 ? -1.858 1.158 -1.188 1.00 98.81 162 ALA A N 1
ATOM 1267 C CA . ALA A 1 162 ? -2.868 0.822 -0.186 1.00 98.81 162 ALA A CA 1
ATOM 1268 C C . ALA A 1 162 ? -3.954 1.907 -0.045 1.00 98.81 162 ALA A C 1
ATOM 1270 O O . ALA A 1 162 ? -5.141 1.584 0.053 1.00 98.81 162 ALA A O 1
ATOM 1271 N N . VAL A 1 163 ? -3.587 3.189 -0.123 1.00 98.81 163 VAL A N 1
ATOM 1272 C CA . VAL A 1 163 ? -4.549 4.308 -0.118 1.00 98.81 163 VAL A CA 1
ATOM 1273 C C . VAL A 1 163 ? -5.381 4.331 -1.404 1.00 98.81 163 VAL A C 1
ATOM 1275 O O . VAL A 1 163 ? -6.604 4.483 -1.352 1.00 98.81 163 VAL A O 1
ATOM 1278 N N . PHE A 1 164 ? -4.746 4.125 -2.562 1.00 98.75 164 PHE A N 1
ATOM 1279 C CA . PHE A 1 164 ? -5.431 4.013 -3.853 1.00 98.75 164 PHE A CA 1
ATOM 1280 C C . PHE A 1 164 ? -6.425 2.847 -3.870 1.00 98.75 164 PHE A C 1
ATOM 1282 O O . PHE A 1 164 ? -7.550 3.013 -4.340 1.00 98.75 164 PHE A O 1
ATOM 1289 N N . LEU A 1 165 ? -6.053 1.697 -3.306 1.00 98.81 165 LEU A N 1
ATOM 1290 C CA . LEU A 1 165 ? -6.926 0.536 -3.141 1.00 98.81 165 LEU A CA 1
ATOM 1291 C C . LEU A 1 165 ? -8.153 0.870 -2.278 1.00 98.81 165 LEU A C 1
ATOM 1293 O O . LEU A 1 165 ? -9.287 0.619 -2.695 1.00 98.81 165 LEU A O 1
ATOM 1297 N N . ALA A 1 166 ? -7.940 1.473 -1.105 1.00 98.81 166 ALA A N 1
ATOM 1298 C CA . ALA A 1 166 ? -9.016 1.866 -0.195 1.00 98.81 166 ALA A CA 1
ATOM 1299 C C . ALA A 1 166 ? -9.984 2.870 -0.848 1.00 98.81 166 ALA A C 1
ATOM 1301 O O . ALA A 1 166 ? -11.206 2.700 -0.805 1.00 98.81 166 ALA A O 1
ATOM 1302 N N . SER A 1 167 ? -9.434 3.880 -1.525 1.00 98.69 167 SER A N 1
ATOM 1303 C CA . SER A 1 167 ? -10.194 4.886 -2.272 1.00 98.69 167 SER A CA 1
ATOM 1304 C C . SER A 1 167 ? -10.984 4.267 -3.430 1.00 98.69 167 SER A C 1
ATOM 1306 O O . SER A 1 167 ? -12.183 4.519 -3.580 1.00 98.69 167 SER A O 1
ATOM 1308 N N . HIS A 1 168 ? -10.361 3.374 -4.209 1.00 98.38 168 HIS A N 1
ATOM 1309 C CA . HIS A 1 168 ? -10.999 2.684 -5.332 1.00 98.38 168 HIS A CA 1
ATOM 1310 C C . HIS A 1 168 ? -12.262 1.926 -4.906 1.00 98.38 168 HIS A C 1
ATOM 1312 O O . HIS A 1 168 ? -13.289 1.977 -5.590 1.00 98.38 168 HIS A O 1
ATOM 1318 N N . PHE A 1 169 ? -12.209 1.255 -3.753 1.00 98.44 169 PHE A N 1
ATOM 1319 C CA . PHE A 1 169 ? -13.347 0.527 -3.194 1.00 98.44 169 PHE A CA 1
ATOM 1320 C C . PHE A 1 169 ? -14.269 1.376 -2.314 1.00 98.44 169 PHE A C 1
ATOM 1322 O O . PHE A 1 169 ? -15.213 0.839 -1.735 1.00 98.44 169 PHE A O 1
ATOM 1329 N N . LYS A 1 170 ? -14.091 2.703 -2.314 1.00 98.38 170 LYS A N 1
ATOM 1330 C CA . LYS A 1 170 ? -14.958 3.680 -1.642 1.00 98.38 170 LYS A CA 1
ATOM 1331 C C . LYS A 1 170 ? -15.006 3.475 -0.126 1.00 98.38 170 LYS A C 1
ATOM 1333 O O . LYS A 1 170 ? -16.094 3.415 0.454 1.00 98.38 170 LYS A O 1
ATOM 1338 N N . ALA A 1 171 ? -13.841 3.361 0.513 1.00 98.69 171 ALA A N 1
ATOM 1339 C CA . ALA A 1 171 ? -13.734 3.550 1.960 1.00 98.69 171 ALA A CA 1
ATOM 1340 C C . ALA A 1 171 ? -14.416 4.870 2.362 1.00 98.69 171 ALA A C 1
ATOM 1342 O O . ALA A 1 171 ? -14.302 5.867 1.643 1.00 98.69 171 ALA A O 1
ATOM 1343 N N . LYS A 1 172 ? -15.128 4.894 3.492 1.00 98.38 172 LYS A N 1
ATOM 1344 C CA . LYS A 1 172 ? -15.732 6.134 4.009 1.00 98.38 172 LYS A CA 1
ATOM 1345 C C . LYS A 1 172 ? -14.639 7.063 4.534 1.00 98.38 172 LYS A C 1
ATOM 1347 O O . LYS A 1 172 ? -14.614 8.238 4.181 1.00 98.38 172 LYS A O 1
ATOM 1352 N N . LYS A 1 173 ? -13.722 6.506 5.330 1.00 98.62 173 LYS A N 1
ATOM 1353 C CA . LYS A 1 173 ? -12.603 7.212 5.965 1.00 98.62 173 LYS A CA 1
ATOM 1354 C C . LYS A 1 173 ? -11.320 6.415 5.747 1.00 98.62 173 LYS A C 1
ATOM 1356 O O . LYS A 1 173 ? -11.338 5.195 5.901 1.00 98.62 173 LYS A O 1
ATOM 1361 N N . ILE A 1 174 ? -10.230 7.083 5.388 1.00 98.81 174 ILE A N 1
ATOM 1362 C CA . ILE A 1 174 ? -8.901 6.476 5.247 1.00 98.81 174 ILE A CA 1
ATOM 1363 C C . ILE A 1 174 ? -7.953 7.205 6.191 1.00 98.81 174 ILE A C 1
ATOM 1365 O O . ILE A 1 174 ? -7.769 8.413 6.055 1.00 98.81 174 ILE A O 1
ATOM 1369 N N . ILE A 1 175 ? -7.375 6.479 7.146 1.00 98.75 175 ILE A N 1
ATOM 1370 C CA . ILE A 1 175 ? -6.526 7.041 8.201 1.00 98.75 175 ILE A CA 1
ATOM 1371 C C . ILE A 1 175 ? -5.125 6.451 8.062 1.00 98.75 175 ILE A C 1
ATOM 1373 O O . ILE A 1 175 ? -4.955 5.230 8.109 1.00 98.75 175 ILE A O 1
ATOM 1377 N N . LEU A 1 176 ? -4.135 7.318 7.849 1.00 98.81 176 LEU A N 1
ATOM 1378 C CA . LEU A 1 176 ? -2.752 6.918 7.604 1.00 98.81 176 LEU A CA 1
ATOM 1379 C C . LEU A 1 176 ? -1.940 6.866 8.899 1.00 98.81 176 LEU A C 1
ATOM 1381 O O . LEU A 1 176 ? -1.904 7.851 9.636 1.00 98.81 176 LEU A O 1
ATOM 1385 N N . PHE A 1 177 ? -1.213 5.766 9.097 1.00 98.62 177 PHE A N 1
ATOM 1386 C CA . PHE A 1 177 ? -0.251 5.560 10.183 1.00 98.62 177 PHE A CA 1
ATOM 1387 C C . PHE A 1 177 ? 1.129 5.236 9.610 1.00 98.62 177 PHE A C 1
ATOM 1389 O O . PHE A 1 177 ? 1.235 4.449 8.669 1.00 98.62 177 PHE A O 1
ATOM 1396 N N . GLY A 1 178 ? 2.201 5.804 10.174 1.00 97.38 178 GLY A N 1
ATOM 1397 C CA . GLY A 1 178 ? 3.563 5.514 9.702 1.00 97.38 178 GLY A CA 1
ATOM 1398 C C . GLY A 1 178 ? 3.783 5.902 8.234 1.00 97.38 178 GLY A C 1
ATOM 1399 O O . GLY A 1 178 ? 4.473 5.200 7.498 1.00 97.38 178 GLY A O 1
ATOM 1400 N N . MET A 1 179 ? 3.146 6.978 7.768 1.00 97.19 179 MET A N 1
ATOM 1401 C CA . MET A 1 179 ? 3.237 7.468 6.388 1.00 97.19 179 MET A CA 1
ATOM 1402 C C . MET A 1 179 ? 3.735 8.915 6.369 1.00 97.19 179 MET A C 1
ATOM 1404 O O . MET A 1 179 ? 3.026 9.837 5.987 1.00 97.19 179 MET A O 1
ATOM 1408 N N . ASP A 1 180 ? 4.969 9.111 6.827 1.00 96.31 180 ASP A N 1
ATOM 1409 C CA . ASP A 1 180 ? 5.484 10.435 7.189 1.00 96.31 180 ASP A CA 1
ATOM 1410 C C . ASP A 1 180 ? 5.927 11.313 6.013 1.00 96.31 180 ASP A C 1
ATOM 1412 O O . ASP A 1 180 ? 5.978 12.530 6.160 1.00 96.31 180 ASP A O 1
ATOM 1416 N N . PHE A 1 181 ? 6.322 10.717 4.882 1.00 93.12 181 PHE A N 1
ATOM 1417 C CA . PHE A 1 181 ? 6.780 11.407 3.660 1.00 93.12 181 PHE A CA 1
ATOM 1418 C C . PHE A 1 181 ? 7.834 12.524 3.846 1.00 93.12 181 PHE A C 1
ATOM 1420 O O . PHE A 1 181 ? 7.988 13.386 2.981 1.00 93.12 181 PHE A O 1
ATOM 1427 N N . GLY A 1 182 ? 8.560 12.516 4.966 1.00 89.94 182 GLY A N 1
ATOM 1428 C CA . GLY A 1 182 ? 9.638 13.456 5.264 1.00 89.94 182 GLY A CA 1
ATOM 1429 C C . GLY A 1 182 ? 11.009 12.952 4.808 1.00 89.94 182 GLY A C 1
ATOM 1430 O O . GLY A 1 182 ? 11.135 11.994 4.048 1.00 89.94 182 GLY A O 1
ATOM 1431 N N . GLU A 1 183 ? 12.066 13.582 5.321 1.00 89.94 183 GLU A N 1
ATOM 1432 C CA . GLU A 1 183 ? 13.462 13.244 4.988 1.00 89.94 183 GLU A CA 1
ATOM 1433 C C . GLU A 1 183 ? 14.039 12.092 5.828 1.00 89.94 183 GLU A C 1
ATOM 1435 O O . GLU A 1 183 ? 15.115 11.547 5.547 1.00 89.94 183 GLU A O 1
ATOM 1440 N N . LYS A 1 184 ? 13.314 11.700 6.878 1.00 91.50 184 LYS A N 1
ATOM 1441 C CA . LYS A 1 184 ? 13.644 10.548 7.713 1.00 91.50 184 LYS A CA 1
ATOM 1442 C C . LYS A 1 184 ? 12.968 9.306 7.143 1.00 91.50 184 LYS A C 1
ATOM 1444 O O . LYS A 1 184 ? 11.747 9.242 7.032 1.00 91.50 184 LYS A O 1
ATOM 1449 N N . ILE A 1 185 ? 13.782 8.310 6.809 1.00 90.81 185 ILE A N 1
ATOM 1450 C CA . ILE A 1 185 ? 13.315 6.979 6.424 1.00 90.81 185 ILE A CA 1
ATOM 1451 C C . ILE A 1 185 ? 13.128 6.174 7.710 1.00 90.81 185 ILE A C 1
ATOM 1453 O O . ILE A 1 185 ? 13.999 6.197 8.578 1.00 90.81 185 ILE A O 1
ATOM 1457 N N . GLY A 1 186 ? 11.989 5.496 7.844 1.00 88.44 186 GLY A N 1
ATOM 1458 C CA . GLY A 1 186 ? 11.703 4.681 9.020 1.00 88.44 186 GLY A CA 1
ATOM 1459 C C . GLY A 1 186 ? 12.646 3.485 9.119 1.00 88.44 186 GLY A C 1
ATOM 1460 O O . GLY A 1 186 ? 13.010 2.881 8.108 1.00 88.44 186 GLY A O 1
ATOM 1461 N N . ILE A 1 187 ? 13.010 3.120 10.348 1.00 89.19 187 ILE A N 1
ATOM 1462 C CA . ILE A 1 187 ? 13.943 2.019 10.631 1.00 89.19 187 ILE A CA 1
ATOM 1463 C C . ILE A 1 187 ? 13.459 0.674 10.063 1.00 89.19 187 ILE A C 1
ATOM 1465 O O . ILE A 1 187 ? 14.263 -0.156 9.647 1.00 89.19 187 ILE A O 1
ATOM 1469 N N . TYR A 1 188 ? 12.141 0.487 9.956 1.00 89.12 188 TYR A N 1
ATOM 1470 C CA . TYR A 1 188 ? 11.531 -0.735 9.431 1.00 89.12 188 TYR A 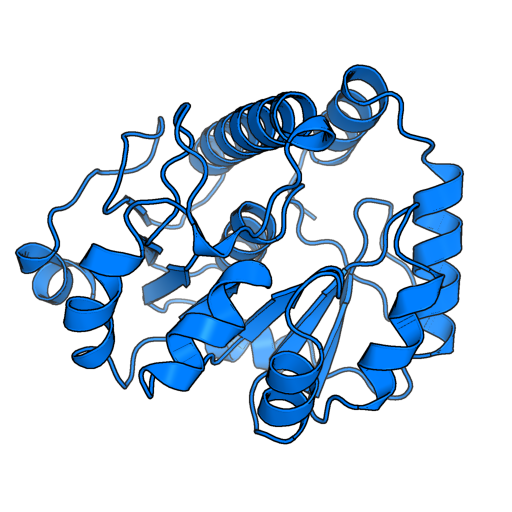CA 1
ATOM 1471 C C . TYR A 1 188 ? 11.565 -0.830 7.901 1.00 89.12 188 TYR A C 1
ATOM 1473 O O . TYR A 1 188 ? 11.378 -1.911 7.354 1.00 89.12 188 TYR A O 1
ATOM 1481 N N . SER A 1 189 ? 11.866 0.264 7.191 1.00 81.69 189 SER A N 1
ATOM 1482 C CA . SER A 1 189 ? 11.970 0.248 5.727 1.00 81.69 189 SER A CA 1
ATOM 1483 C C . SER A 1 189 ? 13.237 -0.450 5.209 1.00 81.69 189 SER A C 1
ATOM 1485 O O . SER A 1 189 ? 13.369 -0.569 3.992 1.00 81.69 189 SER A O 1
ATOM 1487 N N . LYS A 1 190 ? 14.186 -0.831 6.087 1.00 81.38 190 LYS A N 1
ATOM 1488 C CA . LYS A 1 190 ? 15.447 -1.542 5.769 1.00 81.38 190 LYS A CA 1
ATOM 1489 C C . LYS A 1 190 ? 16.195 -1.002 4.532 1.00 81.38 190 LYS A C 1
ATOM 1491 O O . LYS A 1 190 ? 16.810 -1.750 3.778 1.00 81.38 190 LYS A O 1
ATOM 1496 N N . THR A 1 191 ? 16.127 0.309 4.295 1.00 82.19 191 THR A N 1
ATOM 1497 C CA . THR A 1 191 ? 16.699 0.928 3.092 1.00 82.19 191 THR A CA 1
ATOM 1498 C C . THR A 1 191 ? 18.222 0.924 3.166 1.00 82.19 191 THR A C 1
ATOM 1500 O O . THR A 1 191 ? 18.793 1.429 4.133 1.00 82.19 191 THR A O 1
ATOM 1503 N N . LYS A 1 192 ? 18.884 0.388 2.135 1.00 83.88 192 LYS A N 1
ATOM 1504 C CA . LYS A 1 192 ? 20.346 0.436 2.017 1.00 83.88 192 LYS A CA 1
ATOM 1505 C C . LYS A 1 192 ? 20.812 1.881 1.845 1.00 83.88 192 LYS A C 1
ATOM 1507 O O . LYS A 1 192 ? 20.117 2.694 1.238 1.00 83.88 192 LYS A O 1
ATOM 1512 N N . VAL A 1 193 ? 22.018 2.188 2.323 1.00 81.56 193 VAL A N 1
ATOM 1513 C CA . VAL A 1 193 ? 22.600 3.543 2.251 1.00 81.56 193 VAL A CA 1
ATOM 1514 C C . VAL A 1 193 ? 22.593 4.082 0.815 1.00 81.56 193 VAL A C 1
ATOM 1516 O O . VAL A 1 193 ? 22.129 5.197 0.584 1.00 81.56 193 VAL A O 1
ATOM 1519 N N . ASN A 1 194 ? 22.995 3.254 -0.153 1.00 87.31 194 ASN A N 1
ATOM 1520 C CA . ASN A 1 194 ? 23.063 3.631 -1.570 1.00 87.31 194 ASN A CA 1
ATOM 1521 C C . ASN A 1 194 ? 21.684 3.925 -2.190 1.00 87.31 194 ASN A C 1
ATOM 1523 O O . ASN A 1 194 ? 21.583 4.721 -3.120 1.00 87.31 194 ASN A O 1
ATOM 1527 N N . ASP A 1 195 ? 20.610 3.359 -1.633 1.00 90.62 195 ASP A N 1
ATOM 1528 C CA . ASP A 1 195 ? 19.244 3.518 -2.145 1.00 90.62 195 ASP A CA 1
ATOM 1529 C C . ASP A 1 195 ? 18.501 4.696 -1.500 1.00 90.62 195 ASP A C 1
ATOM 1531 O O . ASP A 1 195 ? 17.387 5.036 -1.912 1.00 90.62 195 ASP A O 1
ATOM 1535 N N . ARG A 1 196 ? 19.103 5.356 -0.499 1.00 93.00 196 ARG A N 1
ATOM 1536 C CA . ARG A 1 196 ? 18.473 6.432 0.281 1.00 93.00 196 ARG A CA 1
ATOM 1537 C C . ARG A 1 196 ? 17.907 7.540 -0.605 1.00 93.00 196 ARG A C 1
ATOM 1539 O O . ARG A 1 196 ? 16.752 7.926 -0.432 1.00 93.00 196 ARG A O 1
ATOM 1546 N N . ASN A 1 197 ? 18.686 8.033 -1.566 1.00 94.06 197 ASN A N 1
ATOM 1547 C CA . ASN A 1 197 ? 18.258 9.120 -2.452 1.00 94.06 197 ASN A CA 1
ATOM 1548 C C . ASN A 1 197 ? 17.061 8.710 -3.317 1.00 94.06 197 ASN A C 1
ATOM 1550 O O . ASN A 1 197 ? 16.084 9.454 -3.424 1.00 94.06 197 ASN A O 1
ATOM 1554 N N . THR A 1 198 ? 17.104 7.505 -3.884 1.00 94.12 198 THR A N 1
ATOM 1555 C CA . THR A 1 198 ? 15.995 6.940 -4.661 1.00 94.12 198 THR A CA 1
ATOM 1556 C C . THR A 1 198 ? 14.756 6.763 -3.789 1.00 94.12 198 THR A C 1
ATOM 1558 O O . THR A 1 198 ? 13.664 7.154 -4.196 1.00 94.12 198 THR A O 1
ATOM 1561 N N . LYS A 1 199 ? 14.906 6.257 -2.560 1.00 94.19 199 LYS A N 1
ATOM 1562 C CA . LYS A 1 199 ? 13.797 6.098 -1.611 1.00 94.19 199 LYS A CA 1
ATOM 1563 C C . LYS A 1 199 ? 13.149 7.436 -1.262 1.00 94.19 199 LYS A C 1
ATOM 1565 O O . LYS A 1 199 ? 11.926 7.528 -1.291 1.00 94.19 199 LYS A O 1
ATOM 1570 N N . LEU A 1 200 ? 13.934 8.480 -0.991 1.00 96.12 200 LEU A N 1
ATOM 1571 C CA . LEU A 1 200 ? 13.404 9.822 -0.720 1.00 96.12 200 LEU A CA 1
ATOM 1572 C C . LEU A 1 200 ? 12.660 10.402 -1.929 1.00 96.12 200 LEU A C 1
ATOM 1574 O O . LEU A 1 200 ? 11.580 10.967 -1.761 1.00 96.12 200 LEU A O 1
ATOM 1578 N N . LYS A 1 201 ? 13.172 10.206 -3.152 1.00 97.12 201 LYS A N 1
ATOM 1579 C CA . LYS A 1 201 ? 12.440 10.560 -4.381 1.00 97.12 201 LYS A CA 1
ATOM 1580 C C . LYS A 1 201 ? 11.118 9.795 -4.486 1.00 97.12 201 LYS A C 1
ATOM 1582 O O . LYS A 1 201 ? 10.084 10.413 -4.724 1.00 97.12 201 LYS A O 1
ATOM 1587 N N . LYS A 1 202 ? 11.120 8.479 -4.230 1.00 96.75 202 LYS A N 1
ATOM 1588 C CA . LYS A 1 202 ? 9.895 7.659 -4.224 1.00 96.75 202 LYS A CA 1
ATOM 1589 C C . LYS A 1 202 ? 8.871 8.168 -3.204 1.00 96.75 202 LYS A C 1
ATOM 1591 O O . LYS A 1 202 ? 7.702 8.299 -3.548 1.00 96.75 202 LYS A O 1
ATOM 1596 N N . LEU A 1 203 ? 9.303 8.511 -1.988 1.00 97.00 203 LEU A N 1
ATOM 1597 C CA . LEU A 1 203 ? 8.431 9.072 -0.948 1.00 97.00 203 LEU A CA 1
ATOM 1598 C C . LEU A 1 203 ? 7.822 10.415 -1.372 1.00 97.00 203 LEU A C 1
ATOM 1600 O O . LEU A 1 203 ? 6.618 10.608 -1.218 1.00 97.00 203 LEU A O 1
ATOM 1604 N N . ARG A 1 204 ? 8.616 11.317 -1.963 1.00 97.81 204 ARG A N 1
ATOM 1605 C CA . ARG A 1 204 ? 8.110 12.588 -2.510 1.00 97.81 204 ARG A CA 1
ATOM 1606 C C . ARG A 1 204 ? 7.076 12.349 -3.611 1.00 97.81 204 ARG A C 1
ATOM 1608 O O . ARG A 1 204 ? 6.002 12.943 -3.573 1.00 97.81 204 ARG A O 1
ATOM 1615 N N . LYS A 1 205 ? 7.351 11.432 -4.545 1.00 98.44 205 LYS A N 1
ATOM 1616 C CA . LYS A 1 205 ? 6.407 11.073 -5.612 1.00 98.44 205 LYS A CA 1
ATOM 1617 C C . LYS A 1 205 ? 5.112 10.478 -5.060 1.00 98.44 205 LYS A C 1
ATOM 1619 O O . LYS A 1 205 ? 4.036 10.880 -5.490 1.00 98.44 205 LYS A O 1
ATOM 1624 N N . ALA A 1 206 ? 5.205 9.571 -4.089 1.00 98.25 206 ALA A N 1
ATOM 1625 C CA . ALA A 1 206 ? 4.049 8.982 -3.418 1.00 98.25 206 ALA A CA 1
ATOM 1626 C C . ALA A 1 206 ? 3.194 10.050 -2.717 1.00 98.25 206 ALA A C 1
ATOM 1628 O O . ALA A 1 206 ? 1.977 10.053 -2.887 1.00 98.25 206 ALA A O 1
ATOM 1629 N N . LYS A 1 207 ? 3.815 11.012 -2.018 1.00 98.50 207 LYS A N 1
ATOM 1630 C CA . LYS A 1 207 ? 3.104 12.155 -1.425 1.00 98.50 207 LYS A CA 1
ATOM 1631 C C . LYS A 1 207 ? 2.330 12.950 -2.483 1.00 98.50 207 LYS A C 1
ATOM 1633 O O . LYS A 1 207 ? 1.126 13.124 -2.333 1.00 98.50 207 LYS A O 1
ATOM 1638 N N . LEU A 1 208 ? 2.976 13.331 -3.589 1.00 98.50 208 LEU A N 1
ATOM 1639 C CA . LEU A 1 208 ? 2.320 14.055 -4.691 1.00 98.50 208 LEU A CA 1
ATOM 1640 C C . LEU A 1 208 ? 1.143 13.269 -5.299 1.00 98.50 208 LEU A C 1
ATOM 1642 O O . LEU A 1 208 ? 0.134 13.852 -5.701 1.00 98.50 208 LEU A O 1
ATOM 1646 N N . LEU A 1 209 ? 1.245 11.938 -5.375 1.00 98.62 209 LEU A N 1
ATOM 1647 C CA . LEU A 1 209 ? 0.151 11.082 -5.842 1.00 98.62 209 LEU A CA 1
ATOM 1648 C C . LEU A 1 209 ? -1.022 11.046 -4.859 1.00 98.62 209 LEU A C 1
ATOM 1650 O O . LEU A 1 209 ? -2.170 11.017 -5.305 1.00 98.62 209 LEU A O 1
ATOM 1654 N N . LEU A 1 210 ? -0.759 11.070 -3.550 1.00 98.75 210 LEU A N 1
ATOM 1655 C CA . LEU A 1 210 ? -1.803 11.161 -2.529 1.00 98.75 210 LEU A CA 1
ATOM 1656 C C . LEU A 1 210 ? -2.513 12.517 -2.557 1.00 98.75 210 LEU A C 1
ATOM 1658 O O . LEU A 1 210 ? -3.740 12.554 -2.509 1.00 98.75 210 LEU A O 1
ATOM 1662 N N . GLU A 1 211 ? -1.776 13.612 -2.719 1.00 98.69 211 GLU A N 1
ATOM 1663 C CA . GLU A 1 211 ? -2.343 14.963 -2.866 1.00 98.69 211 GLU A CA 1
ATOM 1664 C C . GLU A 1 211 ? -3.189 15.070 -4.145 1.00 98.69 211 GLU A C 1
ATOM 1666 O O . GLU A 1 211 ? -4.269 15.664 -4.168 1.00 98.69 211 GLU A O 1
ATOM 1671 N N .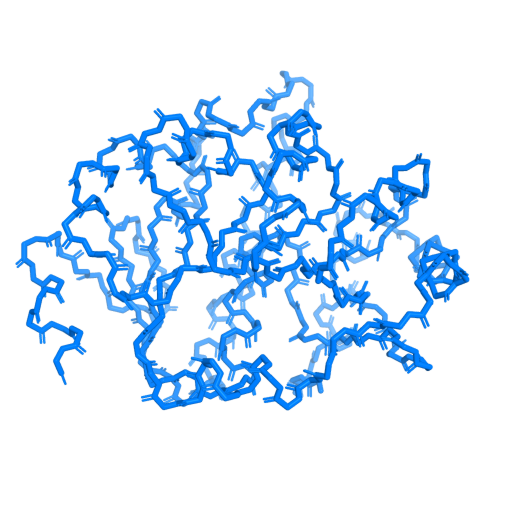 TRP A 1 212 ? -2.753 14.413 -5.223 1.00 98.69 212 TRP A N 1
ATOM 1672 C CA . TRP A 1 212 ? -3.540 14.279 -6.447 1.00 98.69 212 TRP A CA 1
ATOM 1673 C C . TRP A 1 212 ? -4.804 13.423 -6.257 1.00 98.69 212 TRP A C 1
ATOM 1675 O O . TRP A 1 212 ? -5.863 13.762 -6.794 1.00 98.69 212 TRP A O 1
ATOM 1685 N N . LEU A 1 213 ? -4.721 12.330 -5.494 1.00 98.62 213 LEU A N 1
ATOM 1686 C CA . LEU A 1 213 ? -5.862 11.476 -5.156 1.00 98.62 213 LEU A CA 1
ATOM 1687 C C . LEU A 1 213 ? -6.888 12.219 -4.290 1.00 98.62 213 LEU A C 1
ATOM 1689 O O . LEU A 1 213 ? -8.091 12.053 -4.510 1.00 98.62 213 LEU A O 1
ATOM 1693 N N . ALA A 1 214 ? -6.431 13.054 -3.354 1.00 98.50 214 ALA A N 1
ATOM 1694 C CA . ALA A 1 214 ? -7.282 13.835 -2.457 1.00 98.50 214 ALA A CA 1
ATOM 1695 C C . ALA A 1 214 ? -8.260 14.743 -3.216 1.00 98.50 214 ALA A C 1
ATOM 1697 O O . ALA A 1 214 ? -9.411 14.884 -2.822 1.00 98.50 214 ALA A O 1
ATOM 1698 N N . LYS A 1 215 ? -7.853 15.251 -4.385 1.00 98.06 215 LYS A N 1
ATOM 1699 C CA . LYS A 1 215 ? -8.683 16.094 -5.268 1.00 98.06 215 LYS A CA 1
ATOM 1700 C C . LYS A 1 215 ? -9.782 15.321 -6.012 1.00 98.06 215 LYS A C 1
ATOM 1702 O O . LYS A 1 215 ? -10.581 15.919 -6.726 1.00 98.06 215 LYS A O 1
ATOM 1707 N N . LYS A 1 216 ? -9.794 13.987 -5.925 1.00 97.19 216 LYS A N 1
ATOM 1708 C CA . LYS A 1 216 ? -10.654 13.099 -6.732 1.00 97.19 216 LYS A CA 1
ATOM 1709 C C . LYS A 1 216 ? -11.476 12.119 -5.903 1.00 97.19 216 LYS A C 1
ATOM 1711 O O . LYS A 1 216 ? -12.511 11.645 -6.375 1.00 97.19 216 LYS A O 1
ATOM 1716 N N . THR A 1 217 ? -10.984 11.736 -4.730 1.00 97.75 217 THR A N 1
ATOM 1717 C CA . THR A 1 217 ? -11.667 10.762 -3.881 1.00 97.75 217 THR A CA 1
ATOM 1718 C C . THR A 1 217 ? -12.899 11.364 -3.208 1.00 97.75 217 THR A C 1
ATOM 1720 O O . THR A 1 217 ? -12.996 12.568 -3.007 1.00 97.75 217 THR A O 1
ATOM 1723 N N . ARG A 1 218 ? -13.851 10.498 -2.850 1.00 96.94 218 ARG A N 1
ATOM 1724 C CA . ARG A 1 218 ? -14.982 10.838 -1.970 1.00 96.94 218 ARG A CA 1
ATOM 1725 C C . ARG A 1 218 ? -14.752 10.392 -0.524 1.00 96.94 218 ARG A C 1
ATOM 1727 O O . ARG A 1 218 ? -15.611 10.617 0.321 1.00 96.94 218 ARG A O 1
ATOM 1734 N N . SER A 1 219 ? -13.647 9.697 -0.259 1.00 98.38 219 SER A N 1
ATOM 1735 C CA . SER A 1 219 ? -13.258 9.297 1.090 1.00 98.38 219 SER A CA 1
ATOM 1736 C C . SER A 1 219 ? -12.798 10.515 1.877 1.00 98.38 219 SER A C 1
ATOM 1738 O O . SER A 1 219 ? -12.085 11.358 1.340 1.00 98.38 219 SER A O 1
ATOM 1740 N N . GLN A 1 220 ? -13.139 10.566 3.159 1.00 98.56 220 GLN A N 1
ATOM 1741 C CA . GLN A 1 220 ? -12.476 11.473 4.090 1.00 98.56 220 GLN A CA 1
ATOM 1742 C C . GLN A 1 220 ? -11.062 10.949 4.354 1.00 98.56 220 GLN A C 1
ATOM 1744 O O . GLN A 1 220 ? -10.867 9.741 4.533 1.00 98.56 220 GLN A O 1
ATOM 1749 N N . LEU A 1 221 ? -10.080 11.841 4.333 1.00 98.81 221 LEU A N 1
ATOM 1750 C CA . LEU A 1 221 ? -8.665 11.497 4.366 1.00 98.81 221 LEU A CA 1
ATOM 1751 C C . LEU A 1 221 ? -8.019 12.077 5.619 1.00 98.81 221 LEU A C 1
ATOM 1753 O O . LEU A 1 221 ? -8.102 13.281 5.848 1.00 98.81 221 LEU A O 1
ATOM 1757 N N . PHE A 1 222 ? -7.348 11.227 6.393 1.00 98.69 222 PHE A N 1
ATOM 1758 C CA . PHE A 1 222 ? -6.711 11.604 7.650 1.00 98.69 222 PHE A CA 1
ATOM 1759 C C . PHE A 1 222 ? -5.265 11.110 7.715 1.00 98.69 222 PHE A C 1
ATOM 1761 O O . PHE A 1 222 ? -4.951 10.023 7.231 1.00 98.69 222 PHE A O 1
ATOM 1768 N N . THR A 1 223 ? -4.385 11.872 8.359 1.00 98.50 223 THR A N 1
ATOM 1769 C CA . THR A 1 223 ? -2.996 11.475 8.651 1.00 98.50 223 THR A CA 1
ATOM 1770 C C . THR A 1 223 ? -2.700 11.640 10.135 1.00 98.50 223 THR A C 1
ATOM 1772 O O . THR A 1 223 ? -3.048 12.659 10.729 1.00 98.50 223 THR A O 1
ATOM 1775 N N . THR A 1 224 ? -2.024 10.662 10.739 1.00 97.94 224 THR A N 1
ATOM 1776 C CA . THR A 1 224 ? -1.522 10.768 12.121 1.00 97.94 224 THR A CA 1
ATOM 1777 C C . THR A 1 224 ? -0.061 11.215 12.195 1.00 97.94 224 THR A C 1
ATOM 1779 O O . THR A 1 224 ? 0.537 11.224 13.269 1.00 97.94 224 THR A O 1
ATOM 1782 N N . SER A 1 225 ? 0.546 11.537 11.050 1.00 94.56 225 SER A N 1
ATOM 1783 C CA . SER A 1 225 ? 1.974 11.837 10.924 1.00 94.56 225 SER A CA 1
ATOM 1784 C C . SER A 1 225 ? 2.206 13.260 10.397 1.00 94.56 225 SER A C 1
ATOM 1786 O O . SER A 1 225 ? 1.662 14.232 10.934 1.00 94.56 225 SER A O 1
ATOM 1788 N N . SER A 1 226 ? 3.035 13.417 9.367 1.00 91.50 226 SER A N 1
ATOM 1789 C CA . SER A 1 226 ? 3.266 14.703 8.715 1.00 91.50 226 SER A CA 1
ATOM 1790 C C . SER A 1 226 ? 2.043 15.154 7.904 1.00 91.50 226 SER A C 1
ATOM 1792 O O . SER A 1 226 ? 1.302 14.311 7.386 1.00 91.50 226 SER A O 1
ATOM 1794 N N . PRO A 1 227 ? 1.847 16.475 7.735 1.00 94.00 227 PRO A N 1
ATOM 1795 C CA . PRO A 1 227 ? 0.820 17.016 6.851 1.00 94.00 227 PRO A CA 1
ATOM 1796 C C . PRO A 1 227 ? 0.998 16.590 5.384 1.00 94.00 227 PRO A C 1
ATOM 1798 O O . PRO A 1 227 ? 2.111 16.580 4.839 1.00 94.00 227 PRO A O 1
ATOM 1801 N N . ILE A 1 228 ? -0.131 16.294 4.742 1.00 97.50 228 ILE A N 1
ATOM 1802 C CA . ILE A 1 228 ? -0.270 15.993 3.313 1.00 97.50 228 ILE A CA 1
ATOM 1803 C C . ILE A 1 228 ? -1.437 16.847 2.810 1.00 97.50 228 ILE A C 1
ATOM 1805 O O . ILE A 1 228 ? -2.481 16.878 3.463 1.00 97.50 228 ILE A O 1
ATOM 1809 N N . GLU A 1 229 ? -1.278 17.559 1.693 1.00 98.19 229 GLU A N 1
ATOM 1810 C CA . GLU A 1 229 ? -2.364 18.394 1.160 1.00 98.19 229 GLU A CA 1
ATOM 1811 C C . GLU A 1 229 ? -3.618 17.541 0.884 1.00 98.19 229 GLU A C 1
ATOM 1813 O O . GLU A 1 229 ? -3.551 16.478 0.263 1.00 98.19 229 GLU A O 1
ATOM 1818 N N . GLY A 1 230 ? -4.771 18.000 1.379 1.00 98.12 230 GLY A N 1
ATOM 1819 C CA . GLY A 1 230 ? -6.045 17.283 1.268 1.00 98.12 230 GLY A CA 1
ATOM 1820 C C . GLY A 1 230 ? -6.276 16.179 2.310 1.00 98.12 230 GLY A C 1
ATOM 1821 O O . GLY A 1 230 ? -7.302 15.507 2.238 1.00 98.12 230 GLY A O 1
ATOM 1822 N N . PHE A 1 231 ? -5.368 16.000 3.277 1.00 98.56 231 PHE A N 1
ATOM 1823 C CA . PHE A 1 231 ? -5.558 15.129 4.440 1.00 98.56 231 PHE A CA 1
ATOM 1824 C C . PHE A 1 231 ? -5.690 15.972 5.709 1.00 98.56 231 PHE A C 1
ATOM 1826 O O . PHE A 1 231 ? -4.854 16.833 5.985 1.00 98.56 231 PHE A O 1
ATOM 1833 N N . GLU A 1 232 ? -6.697 15.681 6.525 1.00 98.25 232 GLU A N 1
ATOM 1834 C CA . GLU A 1 232 ? -6.817 16.262 7.858 1.00 98.25 232 GLU A CA 1
ATOM 1835 C C . GLU A 1 232 ? -5.811 15.592 8.803 1.00 98.25 232 GLU A C 1
ATOM 1837 O O . GLU A 1 232 ? -5.769 14.366 8.944 1.00 98.25 232 GLU A O 1
ATOM 1842 N N . LYS A 1 233 ? -4.961 16.389 9.453 1.00 97.62 233 LYS A N 1
ATOM 1843 C CA . LYS A 1 233 ? -4.031 15.863 10.453 1.00 97.62 233 LYS A CA 1
ATOM 1844 C C . LYS A 1 233 ? -4.761 15.684 11.778 1.00 97.62 233 LYS A C 1
ATOM 1846 O O . LYS A 1 233 ? -5.260 16.658 12.333 1.00 97.62 233 LYS A O 1
ATOM 1851 N N . ILE A 1 234 ? -4.744 14.466 12.313 1.00 97.44 234 ILE A N 1
ATOM 1852 C CA . ILE A 1 234 ? -5.381 14.133 13.590 1.00 97.44 234 ILE A CA 1
ATOM 1853 C C . ILE A 1 234 ? -4.370 13.522 14.569 1.00 97.44 234 ILE A C 1
ATOM 1855 O O . ILE A 1 234 ? -3.522 12.724 14.161 1.00 97.44 234 ILE A O 1
ATOM 1859 N N . PRO A 1 235 ? -4.425 13.875 15.863 1.00 96.75 235 PRO A N 1
ATOM 1860 C CA . PRO A 1 235 ? -3.650 13.192 16.893 1.00 96.75 235 PRO A CA 1
ATOM 1861 C C . PRO A 1 235 ? -4.261 11.819 17.231 1.00 96.75 235 PRO A C 1
ATOM 1863 O O . PRO A 1 235 ? -5.424 11.535 16.932 1.00 96.75 235 PRO A O 1
ATOM 1866 N N . TYR A 1 236 ? -3.465 10.945 17.853 1.00 96.31 236 TYR A N 1
ATOM 1867 C CA . TYR A 1 236 ? -3.861 9.557 18.118 1.00 96.31 236 TYR A CA 1
ATOM 1868 C C . TYR A 1 236 ? -5.074 9.414 19.054 1.00 96.31 236 TYR A C 1
ATOM 1870 O O . TYR A 1 236 ? -5.894 8.515 18.873 1.00 96.31 236 TYR A O 1
ATOM 1878 N N . ASP A 1 237 ? -5.225 10.306 20.029 1.00 93.56 237 ASP A N 1
ATOM 1879 C CA . ASP A 1 237 ? -6.329 10.319 20.997 1.00 93.56 237 ASP A CA 1
ATOM 1880 C C . ASP A 1 237 ? -7.696 10.624 20.357 1.00 93.56 237 ASP A C 1
ATOM 1882 O O . ASP A 1 237 ? -8.738 10.258 20.903 1.00 93.56 237 ASP A O 1
ATOM 1886 N N . LYS A 1 238 ? -7.716 11.230 19.164 1.00 94.44 238 LYS A N 1
ATOM 1887 C CA . LYS A 1 238 ? -8.950 11.541 18.424 1.00 94.44 238 LYS A CA 1
ATOM 1888 C C . LYS A 1 238 ? -9.426 10.414 17.509 1.00 94.44 238 LYS A C 1
ATOM 1890 O O . LYS A 1 238 ? -10.540 10.499 16.999 1.00 94.44 238 LYS A O 1
ATOM 1895 N N . ILE A 1 239 ? -8.656 9.336 17.329 1.00 95.06 239 ILE A N 1
ATOM 1896 C CA . ILE A 1 239 ? -9.007 8.260 16.383 1.00 95.06 239 ILE A CA 1
ATOM 1897 C C . ILE A 1 239 ? -10.372 7.640 16.702 1.00 95.06 239 ILE A C 1
ATOM 1899 O O . ILE A 1 239 ? -11.171 7.479 15.785 1.00 95.06 239 ILE A O 1
ATOM 1903 N N . ASN A 1 240 ? -10.674 7.354 17.974 1.00 92.25 240 ASN A N 1
ATOM 1904 C CA . ASN A 1 240 ? -11.960 6.767 18.388 1.00 92.25 240 ASN A CA 1
ATOM 1905 C C . ASN A 1 240 ? -13.168 7.613 17.950 1.00 92.25 240 ASN A C 1
ATOM 1907 O O . ASN A 1 240 ? -14.190 7.082 17.518 1.00 92.25 240 ASN A O 1
ATOM 1911 N N . ILE A 1 241 ? -13.029 8.938 18.017 1.00 91.75 241 ILE A N 1
ATOM 1912 C CA . ILE A 1 241 ? -14.070 9.883 17.602 1.00 91.75 241 ILE A CA 1
ATOM 1913 C C . ILE A 1 241 ? -14.210 9.857 16.077 1.00 91.75 241 ILE A C 1
ATOM 1915 O O . ILE A 1 241 ? -15.318 9.838 15.552 1.00 91.75 241 ILE A O 1
ATOM 1919 N N . ILE A 1 242 ? -13.084 9.803 15.361 1.00 91.50 242 ILE A N 1
ATOM 1920 C CA . ILE A 1 242 ? -13.061 9.820 13.897 1.00 91.50 242 ILE A CA 1
ATOM 1921 C C . ILE A 1 242 ? -13.581 8.518 13.290 1.00 91.50 242 ILE A C 1
ATOM 1923 O O . ILE A 1 242 ? -14.204 8.575 12.235 1.00 91.50 242 ILE A O 1
ATOM 1927 N N . ILE A 1 243 ? -13.348 7.347 13.885 1.00 91.00 243 ILE A N 1
ATOM 1928 C CA . ILE A 1 243 ? -13.774 6.078 13.267 1.00 91.00 243 ILE A CA 1
ATOM 1929 C C . ILE A 1 243 ? -15.279 5.811 13.370 1.00 91.00 243 ILE A C 1
ATOM 1931 O O . ILE A 1 243 ? -15.785 5.073 12.520 1.00 91.00 243 ILE A O 1
ATOM 1935 N N . THR A 1 244 ? -15.956 6.436 14.340 1.00 77.38 244 THR A N 1
ATOM 1936 C CA . THR A 1 244 ? -17.413 6.367 14.567 1.00 77.38 244 THR A CA 1
ATOM 1937 C C . THR A 1 244 ? -18.176 7.030 13.412 1.00 77.38 244 THR A C 1
ATOM 1939 O O . THR A 1 244 ? -19.125 6.424 12.868 1.00 77.38 244 THR A O 1
#

InterPro domains:
  IPR002826 6-hydroxymethylpterin diphosphokinase MptE-like [PF01973] (38-184)
  IPR027510 6-hydroxymethyl-7,8-dihydropterin pyrophosphokinase, MptE [MF_02131] (1-216)
  IPR027510 6-hydroxymethyl-7,8-dihydropterin pyrophosphokinase, MptE [PTHR39648] (2-222)
  IPR036759 Thiamin pyrophosphokinase, catalytic domain superfamily [SSF63999] (48-129)